Protein 3F4S (pdb70)

Foldseek 3Di:
DLLQLQADDPPWQKAADLQAFKEKEKEAFLLDLLVLVCLVAAVVVVCVVARVVRNYMYTYAYQHDALQRLLLQLQLVLQDDSVRSVVSSNQSSPCSVPQDPVPNNDNVSVVVSCVVVVNDPVSSVCSSPPVVSSVVRVVSNVCCCVNVVDDDDIKMFMATNDSVDDDDRVVRMDHTRDHNVVVCVVSVVRSVVSVVVVD

InterPro domains:
  IPR012336 Thioredoxin-like fold [PF13462] (48-196)
  IPR036249 Thioredoxin-like superfamily [SSF52833] (43-224)

Sequence (199 aa):
TSNELLLLLPLPNDKLLGDPKAPILMIEYASLTCCYHCCSSLFHRRNVFPKIKEKYIDTGKMLYIFRHFPPLDYRRGLKAAMLSHCYEKQEDYFNFNKAVFNNSSIDSWNYYNLSDLTLLQRIAALSNLKQDAFNQCIINDKKIMDKIVNDKSLAINNKLGITAVVPIFFIKLNDDDKSYIEHNKVKHGGYKELKYFTNNVIDKLYGKAIVKLE

Secondary structure (DSSP, 8-state):
-HHHHTS--TT--EES-TT-SEEEEEEE-TT-HHHHHHHHHTHHHHIIIIITTTSEEEEEEE---SHHHHHHHHHGGG--SHHHHHHHHHHHHHTGGGS-SSSTT--HHHHHHHHHTT--HHHHHHHHT-HHHHHHHHHHHHHHHHHH---SS-EEEEEE--TT----GGGGEEES---HHHHHHHHHHHHHHHHHHT-

CATH classification: 3.40.30.10 (+1 more: 1.10.40.80)

Organism: Wolbachia pipientis wMel (NCBI:txid163164)

Radius of gyration: 16.78 Å; Cα contacts (8 Å, |Δi|>4): 319; chains: 1; bounding box: 38×35×56 Å

Solvent-accessible surface area: 10552 Å² total; per-residue (Å²): 101,27,30,104,14,2,43,34,59,137,112,26,66,50,7,18,65,74,178,2,25,0,2,0,0,0,2,0,1,3,16,25,126,104,0,0,42,0,11,95,93,6,2,65,111,0,35,100,93,0,7,91,81,28,62,0,0,5,0,15,19,15,3,7,96,46,101,17,0,38,32,0,0,3,0,0,57,27,22,143,148,78,72,63,13,23,66,6,7,75,30,0,2,71,15,6,120,59,11,51,124,212,73,90,69,39,24,80,6,0,100,96,9,4,70,136,50,133,33,149,107,96,34,10,65,135,22,11,91,47,156,172,28,67,74,69,7,59,92,69,46,56,78,0,79,110,85,0,48,4,122,70,22,2,20,0,0,3,14,35,29,44,97,186,56,161,55,94,38,98,151,11,53,24,33,28,95,51,106,58,151,78,0,22,102,31,0,70,130,35,62,33,111,3,68,118,135,112,178

Nearest PDB structures (foldseek):
  3f4s-assembly1_A  TM=1.005E+00  e=4.241E-38  Wolbachia endosymbiont of Drosophila melanogaster
  3f4t-assembly1_A  TM=1.004E+00  e=1.577E-37  Wolbachia endosymbiont of Drosophila melanogaster
  3f4r-assembly1_A  TM=1.004E+00  e=1.736E-36  Wolbachia endosymbiont of Drosophila melanogaster
  5kbc-assembly2_A  TM=7.924E-01  e=9.781E-09  Chlamydia trachomatis A2497
  3eu4-assembly1_A  TM=8.134E-01  e=8.090E-08  Bacillus subtilis

Structure (mmCIF, N/CA/C/O backbone):
data_3F4S
#
_entry.id   3F4S
#
_cell.length_a   70.730
_cell.length_b   49.610
_cell.length_c   69.0
_cell.angle_alpha   90.000
_cell.angle_beta   106.330
_cell.angle_gamma   90.000
#
_symmetry.space_group_name_H-M   'C 1 2 1'
#
loop_
_entity.id
_entity.type
_entity.pdbx_description
1 polymer 'Putative uncharacterized protein'
2 non-polymer 'TRIETHYLENE GLYCOL'
3 water water
#
loop_
_atom_site.group_PDB
_atom_site.id
_atom_site.type_symbol
_atom_site.label_atom_id
_atom_site.label_alt_id
_atom_site.label_comp_id
_atom_site.label_asym_id
_atom_site.label_entity_id
_atom_site.label_seq_id
_atom_site.pdbx_PDB_ins_code
_atom_site.Cartn_x
_atom_site.Cartn_y
_atom_site.Cartn_z
_atom_site.occupancy
_atom_site.B_iso_or_equiv
_atom_site.auth_seq_id
_atom_site.auth_comp_id
_atom_site.auth_asym_id
_atom_site.auth_atom_id
_atom_site.pdbx_PDB_model_num
ATOM 1 N N . THR A 1 20 ? 16.293 -14.255 22.912 1.00 56.43 20 THR A N 1
ATOM 2 C CA . THR A 1 20 ? 14.893 -14.467 23.273 1.00 55.50 20 THR A CA 1
ATOM 3 C C . THR A 1 20 ? 14.048 -13.235 22.974 1.00 52.65 20 THR A C 1
ATOM 4 O O . THR A 1 20 ? 14.550 -12.108 22.958 1.00 51.50 20 THR A O 1
ATOM 8 N N . SER A 1 21 ? 12.757 -13.455 22.752 1.00 50.88 21 SER A N 1
ATOM 9 C CA . SER A 1 21 ? 11.841 -12.363 22.452 1.00 48.59 21 SER A CA 1
ATOM 10 C C . SER A 1 21 ? 11.841 -11.301 23.549 1.00 46.08 21 SER A C 1
ATOM 11 O O . SER A 1 21 ? 11.765 -10.107 23.259 1.00 44.12 21 SER A O 1
ATOM 14 N N . ASN A 1 22 ? 11.923 -11.729 24.807 1.00 46.58 22 ASN A N 1
ATOM 15 C CA . ASN A 1 22 ? 11.951 -10.777 25.913 1.00 47.26 22 ASN A CA 1
ATOM 16 C C . ASN A 1 22 ? 13.174 -9.873 25.902 1.00 46.80 22 ASN A C 1
ATOM 17 O O . ASN A 1 22 ? 13.070 -8.672 26.153 1.00 47.76 22 ASN A O 1
ATOM 22 N N . GLU A 1 23 ? 14.328 -10.454 25.602 1.00 44.89 23 GLU A N 1
ATOM 23 C CA . GLU A 1 23 ? 15.568 -9.693 25.555 1.00 44.24 23 GLU A CA 1
ATOM 24 C C . GLU A 1 23 ? 15.579 -8.715 24.383 1.00 39.49 23 GLU A C 1
ATOM 25 O O . GLU A 1 23 ? 16.311 -7.726 24.393 1.00 40.67 23 GLU A O 1
ATOM 31 N N A LEU A 1 24 ? 14.745 -8.987 23.386 0.50 36.34 24 LEU A N 1
ATOM 32 N N B LEU A 1 24 ? 14.769 -9.000 23.368 0.50 37.17 24 LEU A N 1
ATOM 33 C CA A LEU A 1 24 ? 14.638 -8.120 22.221 0.50 33.20 24 LEU A CA 1
ATOM 34 C CA B LEU A 1 24 ? 14.631 -8.104 22.224 0.50 34.98 24 LEU A CA 1
ATOM 35 C C A LEU A 1 24 ? 13.753 -6.909 22.521 0.50 32.54 24 LEU A C 1
ATOM 36 C C B LEU A 1 24 ? 13.817 -6.872 22.598 0.50 33.25 24 LEU A C 1
ATOM 37 O O A LEU A 1 24 ? 13.903 -5.850 21.907 0.50 32.32 24 LEU A O 1
ATOM 38 O O B LEU A 1 24 ? 14.070 -5.772 22.103 0.50 32.82 24 LEU A O 1
ATOM 47 N N . LEU A 1 25 ? 12.837 -7.068 23.472 1.00 33.06 25 LEU A N 1
ATOM 48 C CA . LEU A 1 25 ? 11.909 -6.001 23.834 1.00 34.49 25 LEU A CA 1
ATOM 49 C C . LEU A 1 25 ? 12.417 -5.124 24.975 1.00 35.28 25 LEU A C 1
ATOM 50 O O . LEU A 1 25 ? 11.665 -4.735 25.864 1.00 39.52 25 LEU A O 1
ATOM 55 N N A LEU A 1 26 ? 13.710 -4.829 24.943 0.50 34.56 26 LEU A N 1
ATOM 56 N N B LEU A 1 26 ? 13.710 -4.823 24.933 0.50 34.93 26 LEU A N 1
ATOM 57 C CA A LEU A 1 26 ? 14.307 -3.871 25.861 0.50 34.46 26 LEU A CA 1
ATOM 58 C CA B LEU A 1 26 ? 14.334 -3.897 25.866 0.50 35.18 26 LEU A CA 1
ATOM 59 C C A LEU A 1 26 ? 15.287 -3.016 25.072 0.50 33.49 26 LEU A C 1
ATOM 60 C C B LEU A 1 26 ? 15.290 -3.018 25.070 0.50 33.90 26 LEU A C 1
ATOM 61 O O A LEU A 1 26 ? 15.660 -3.374 23.956 0.50 32.94 26 LEU A O 1
ATOM 62 O O B LEU A 1 26 ? 15.649 -3.361 23.944 0.50 33.46 26 LEU A O 1
ATOM 71 N N . PRO A 1 27 ? 15.698 -1.875 25.639 1.00 33.24 27 PRO A N 1
ATOM 72 C CA . PRO A 1 27 ? 16.669 -1.029 24.945 1.00 34.46 27 PRO A CA 1
ATOM 73 C C . PRO A 1 27 ? 17.994 -1.762 24.753 1.00 36.48 27 PRO A C 1
ATOM 74 O O . PRO A 1 27 ? 18.612 -2.205 25.725 1.00 36.49 27 PRO A O 1
ATOM 78 N N . LEU A 1 28 ? 18.410 -1.900 23.498 1.00 38.22 28 LEU A N 1
ATOM 79 C CA . LEU A 1 28 ? 19.648 -2.594 23.162 1.00 37.65 28 LEU A CA 1
ATOM 80 C C . LEU A 1 28 ? 20.798 -1.601 23.001 1.00 39.33 28 LEU A C 1
ATOM 81 O O . LEU A 1 28 ? 20.568 -0.413 22.775 1.00 39.46 28 LEU A O 1
ATOM 86 N N . PRO A 1 29 ? 22.044 -2.083 23.126 1.00 39.96 29 PRO A N 1
ATOM 87 C CA . PRO A 1 29 ? 23.203 -1.184 23.045 1.00 41.45 29 PRO A CA 1
ATOM 88 C C . PRO A 1 29 ? 23.236 -0.353 21.763 1.00 41.40 29 PRO A C 1
ATOM 89 O O . PRO A 1 29 ? 23.627 0.814 21.817 1.00 43.52 29 PRO A O 1
ATOM 93 N N . ASN A 1 30 ? 22.824 -0.932 20.637 1.00 39.85 30 ASN A N 1
ATOM 94 C CA . ASN A 1 30 ? 22.864 -0.224 19.360 1.00 39.24 30 ASN A CA 1
ATOM 95 C C . ASN A 1 30 ? 21.565 0.502 18.985 1.00 37.12 30 ASN A C 1
ATOM 96 O O . ASN A 1 30 ? 21.476 1.113 17.921 1.00 36.77 30 ASN A O 1
ATOM 101 N N . ASP A 1 31 ? 20.559 0.440 19.852 1.00 35.08 31 ASP A N 1
ATOM 102 C CA . ASP A 1 31 ? 19.303 1.133 19.580 1.00 33.92 31 ASP A CA 1
ATOM 103 C C . ASP A 1 31 ? 19.525 2.638 19.524 1.00 32.91 31 ASP A C 1
ATOM 104 O O . ASP A 1 31 ? 20.361 3.187 20.244 1.00 33.88 31 ASP A O 1
ATOM 109 N N . LYS A 1 32 ? 18.778 3.299 18.654 1.00 31.75 32 LYS A N 1
ATOM 110 C CA . LYS A 1 32 ? 18.714 4.746 18.650 1.00 31.98 32 LYS A CA 1
ATOM 111 C C . LYS A 1 32 ? 17.516 5.138 19.507 1.00 31.20 32 LYS A C 1
ATOM 112 O O . LYS A 1 32 ? 16.400 4.672 19.272 1.00 29.75 32 LYS A O 1
ATOM 118 N N . LEU A 1 33 ? 17.754 5.978 20.510 1.00 31.61 33 LEU A N 1
ATOM 119 C CA . LEU A 1 33 ? 16.726 6.325 21.485 1.00 32.57 33 LEU A CA 1
ATOM 120 C C . LEU A 1 33 ? 16.164 7.723 21.267 1.00 33.31 33 LEU A C 1
ATOM 121 O O . LEU A 1 33 ? 16.867 8.621 20.804 1.00 35.58 33 LEU A O 1
ATOM 126 N N . LEU A 1 34 ? 14.886 7.895 21.587 1.00 29.27 34 LEU A N 1
ATOM 127 C CA . LEU A 1 34 ? 14.284 9.221 21.612 1.00 29.83 34 LEU A CA 1
ATOM 128 C C . LEU A 1 34 ? 13.569 9.410 22.942 1.00 28.72 34 LEU A C 1
ATOM 129 O O . LEU A 1 34 ? 12.690 8.626 23.301 1.00 28.18 34 LEU A O 1
ATOM 134 N N . GLY A 1 35 ? 13.954 10.445 23.677 1.00 29.51 35 GLY A N 1
ATOM 135 C CA . GLY A 1 35 ? 13.377 10.683 24.985 1.00 31.72 35 GLY A CA 1
ATOM 136 C C . GLY A 1 35 ? 14.285 10.195 26.097 1.00 33.61 35 GLY A C 1
ATOM 137 O O . GLY A 1 35 ? 15.438 9.834 25.855 1.00 35.25 35 GLY A O 1
ATOM 138 N N . ASP A 1 36 ? 13.759 10.185 27.318 1.00 32.69 36 ASP A N 1
ATOM 139 C CA . ASP A 1 36 ? 14.533 9.823 28.506 1.00 36.53 36 ASP A CA 1
ATOM 140 C C . ASP A 1 36 ? 14.733 8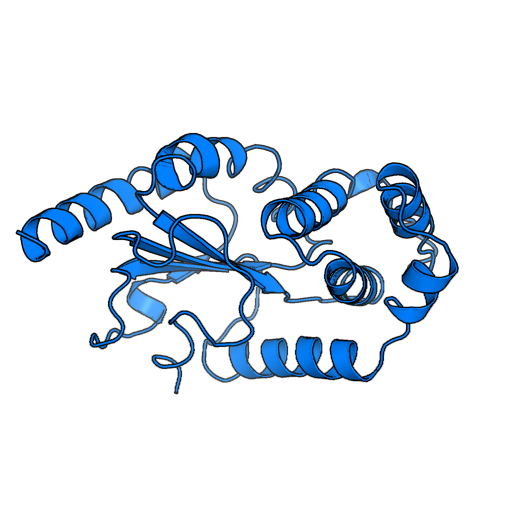.311 28.597 1.00 36.73 36 ASP A C 1
ATOM 141 O O . ASP A 1 36 ? 13.761 7.556 28.664 1.00 36.27 36 ASP A O 1
ATOM 146 N N . PRO A 1 37 ? 15.996 7.863 28.599 1.00 36.94 37 PRO A N 1
ATOM 147 C CA . PRO A 1 37 ? 16.311 6.436 28.739 1.00 37.44 37 PRO A CA 1
ATOM 148 C C . PRO A 1 37 ? 15.685 5.817 29.989 1.00 38.81 37 PRO A C 1
ATOM 149 O O . PRO A 1 37 ? 15.474 4.604 30.035 1.00 40.24 37 PRO A O 1
ATOM 153 N N . LYS A 1 38 ? 15.396 6.640 30.992 1.00 39.32 38 LYS A N 1
ATOM 154 C CA . LYS A 1 38 ? 14.815 6.143 32.231 1.00 38.17 38 LYS A CA 1
ATOM 155 C C . LYS A 1 38 ? 13.330 6.470 32.360 1.00 37.91 38 LYS A C 1
ATOM 156 O O . LYS A 1 38 ? 12.777 6.435 33.459 1.00 39.26 38 LYS A O 1
ATOM 162 N N . ALA A 1 39 ? 12.685 6.783 31.241 1.00 35.83 39 ALA A N 1
ATOM 163 C CA . ALA A 1 39 ? 11.250 7.045 31.249 1.00 33.91 39 ALA A CA 1
ATOM 164 C C . ALA A 1 39 ? 10.502 5.824 31.779 1.00 33.10 39 ALA A C 1
ATOM 165 O O . ALA A 1 39 ? 10.970 4.698 31.633 1.00 32.46 39 ALA A O 1
ATOM 167 N N . PRO A 1 40 ? 9.342 6.047 32.416 1.00 32.99 40 PRO A N 1
ATOM 168 C CA . PRO A 1 40 ? 8.532 4.952 32.963 1.00 32.74 40 PRO A CA 1
ATOM 169 C C . PRO A 1 40 ? 8.039 3.976 31.896 1.00 31.23 40 PRO A C 1
ATOM 170 O O . PRO A 1 40 ? 7.968 2.778 32.178 1.00 32.15 40 PRO A O 1
ATOM 174 N N . ILE A 1 41 ? 7.707 4.471 30.701 1.00 29.65 41 ILE A N 1
ATOM 175 C CA . ILE A 1 41 ? 7.115 3.635 29.662 1.00 29.31 41 ILE A CA 1
ATOM 176 C C . ILE A 1 41 ? 8.066 3.498 28.481 1.00 29.14 41 ILE A C 1
ATOM 177 O O . ILE A 1 41 ? 8.841 4.408 28.194 1.00 29.40 41 ILE A O 1
ATOM 182 N N . LEU A 1 42 ? 8.003 2.352 27.808 1.00 27.67 42 LEU A N 1
ATOM 183 C CA . LEU A 1 42 ? 8.827 2.080 26.636 1.00 26.66 42 LEU A CA 1
ATOM 184 C C . LEU A 1 42 ? 7.952 1.761 25.430 1.00 24.54 42 LEU A C 1
ATOM 185 O O . LEU A 1 42 ? 7.041 0.941 25.523 1.00 25.01 42 LEU A O 1
ATOM 190 N N . MET A 1 43 ? 8.236 2.401 24.300 1.00 22.62 43 MET A N 1
ATOM 191 C CA . MET A 1 43 ? 7.615 2.036 23.031 1.00 22.67 43 MET A CA 1
ATOM 192 C C . MET A 1 43 ? 8.692 1.652 22.029 1.00 22.51 43 MET A C 1
ATOM 193 O O . MET A 1 43 ? 9.617 2.424 21.777 1.00 23.39 43 MET A O 1
ATOM 198 N N . ILE A 1 44 ? 8.570 0.453 21.468 1.00 21.61 44 ILE A N 1
ATOM 199 C CA . ILE A 1 44 ? 9.423 0.021 20.370 1.00 19.96 44 ILE A CA 1
ATOM 200 C C . ILE A 1 44 ? 8.546 -0.081 19.139 1.00 19.97 44 ILE A C 1
ATOM 201 O O . ILE A 1 44 ? 7.511 -0.733 19.171 1.00 22.30 44 ILE A O 1
ATOM 206 N N . GLU A 1 45 ? 8.943 0.593 18.068 1.00 19.13 45 GLU A N 1
ATOM 207 C CA . GLU A 1 45 ? 8.204 0.547 16.819 1.00 18.54 45 GLU A CA 1
ATOM 208 C C . GLU A 1 45 ? 9.064 -0.082 15.731 1.00 17.75 45 GLU A C 1
ATOM 209 O O . GLU A 1 45 ? 10.219 0.310 15.547 1.00 19.71 45 GLU A O 1
ATOM 215 N N . TYR A 1 46 ? 8.502 -1.051 15.012 1.00 17.55 46 TYR A N 1
ATOM 216 C CA . TYR A 1 46 ? 9.095 -1.533 13.769 1.00 19.13 46 TYR A CA 1
ATOM 217 C C . TYR A 1 46 ? 8.264 -1.024 12.599 1.00 18.15 46 TYR A C 1
ATOM 218 O O . TYR A 1 46 ? 7.046 -1.211 12.566 1.00 18.83 46 TYR A O 1
ATOM 227 N N . ALA A 1 47 ? 8.913 -0.396 11.625 1.00 16.59 47 ALA A N 1
ATOM 228 C CA . ALA A 1 47 ? 8.190 0.084 10.452 1.00 17.38 47 ALA A CA 1
ATOM 229 C C . ALA A 1 47 ? 9.107 0.206 9.248 1.00 18.01 47 ALA A C 1
ATOM 230 O O . ALA A 1 47 ? 10.313 0.367 9.393 1.00 17.73 47 ALA A O 1
ATOM 232 N N . SER A 1 48 ? 8.514 0.118 8.062 1.00 15.92 48 SER A N 1
ATOM 233 C CA . SER A 1 48 ? 9.201 0.388 6.813 1.00 16.25 48 SER A CA 1
ATOM 234 C C . SER A 1 48 ? 9.003 1.856 6.467 1.00 16.44 48 SER A C 1
ATOM 235 O O . SER A 1 48 ? 7.883 2.380 6.565 1.00 16.96 48 SER A O 1
ATOM 238 N N . LEU A 1 49 ? 10.075 2.521 6.051 1.00 15.92 49 LEU A N 1
ATOM 239 C CA . LEU A 1 49 ? 9.995 3.936 5.719 1.00 15.66 49 LEU A CA 1
ATOM 240 C C . LEU A 1 49 ? 9.147 4.227 4.475 1.00 15.40 49 LEU A C 1
ATOM 241 O O . LEU A 1 49 ? 8.759 5.373 4.247 1.00 16.42 49 LEU A O 1
ATOM 246 N N . THR A 1 50 ? 8.873 3.197 3.676 1.00 15.36 50 THR A N 1
ATOM 247 C CA . THR A 1 50 ? 8.133 3.348 2.424 1.00 15.27 50 THR A CA 1
ATOM 248 C C . THR A 1 50 ? 6.697 2.839 2.547 1.00 14.96 50 THR A C 1
ATOM 249 O O . THR A 1 50 ? 5.949 2.784 1.568 1.00 17.52 50 THR A O 1
ATOM 253 N N A CYS A 1 51 ? 6.314 2.452 3.755 0.50 16.02 51 CYS A N 1
ATOM 254 N N B CYS A 1 51 ? 6.335 2.462 3.766 0.50 15.29 51 CYS A N 1
ATOM 255 C CA A CYS A 1 51 ? 4.983 1.907 3.987 0.50 17.31 51 CYS A CA 1
ATOM 256 C CA B CYS A 1 51 ? 5.002 1.976 4.097 0.50 15.68 51 CYS A CA 1
ATOM 257 C C A CYS A 1 51 ? 3.954 3.024 4.175 0.50 16.05 51 CYS A C 1
ATOM 258 C C B CYS A 1 51 ? 4.014 3.141 4.089 0.50 15.06 51 CYS A C 1
ATOM 259 O O A CYS A 1 51 ? 4.093 3.869 5.056 0.50 16.44 51 CYS A O 1
ATOM 260 O O B CYS A 1 51 ? 4.250 4.156 4.741 0.50 13.45 51 CYS A O 1
ATOM 265 N N . TYR A 1 52 ? 2.923 3.016 3.333 1.00 14.99 52 TYR A N 1
ATOM 266 C CA . TYR A 1 52 ? 1.946 4.110 3.250 1.00 15.60 52 TYR A CA 1
ATOM 267 C C . TYR A 1 52 ? 1.217 4.402 4.569 1.00 16.90 52 TYR A C 1
ATOM 268 O O . TYR A 1 52 ? 1.206 5.547 5.047 1.00 16.68 52 TYR A O 1
ATOM 277 N N . HIS A 1 53 ? 0.622 3.381 5.178 1.00 17.54 53 HIS A N 1
ATOM 278 C CA . HIS A 1 53 ? -0.013 3.580 6.490 1.00 19.16 53 HIS A CA 1
ATOM 279 C C . HIS A 1 53 ? 0.961 4.055 7.548 1.00 19.50 53 HIS A C 1
ATOM 280 O O . HIS A 1 53 ? 0.596 4.839 8.416 1.00 20.84 53 HIS A O 1
ATOM 287 N N A CYS A 1 54 ? 2.193 3.553 7.488 0.50 19.20 54 CYS A N 1
ATOM 288 N N B CYS A 1 54 ? 2.200 3.585 7.458 0.50 17.40 54 CYS A N 1
ATOM 289 C CA A CYS A 1 54 ? 3.243 3.986 8.401 0.50 20.23 54 CYS A CA 1
ATOM 290 C CA B CYS A 1 54 ? 3.248 3.995 8.377 0.50 17.03 54 CYS A CA 1
ATOM 291 C C A CYS A 1 54 ? 3.431 5.486 8.261 0.50 18.74 54 CYS A C 1
ATOM 292 C C B CYS A 1 54 ? 3.541 5.485 8.211 0.50 16.31 54 CYS A C 1
ATOM 293 O O A CYS A 1 54 ? 3.416 6.223 9.247 0.50 20.09 54 CYS A O 1
ATOM 294 O O B CYS A 1 54 ? 3.776 6.192 9.191 0.50 17.01 54 CYS A O 1
ATOM 299 N N A SER A 1 55 ? 3.600 5.932 7.022 0.70 16.86 55 SER A N 1
ATOM 300 N N B SER A 1 55 ? 3.510 5.963 6.971 0.30 15.98 55 SER A N 1
ATOM 301 C CA A SER A 1 55 ? 3.784 7.349 6.743 0.70 16.79 55 SER A CA 1
ATOM 302 C CA B SER A 1 55 ? 3.783 7.371 6.697 0.30 16.47 55 SER A CA 1
ATOM 303 C C A SER A 1 55 ? 2.642 8.180 7.327 0.70 17.81 55 SER A C 1
ATOM 304 C C B SER A 1 55 ? 2.634 8.265 7.164 0.30 16.92 55 SER A C 1
ATOM 305 O O A SER A 1 55 ? 2.877 9.180 8.009 0.70 17.80 55 SER A O 1
ATOM 306 O O B SER A 1 55 ? 2.857 9.393 7.606 0.30 16.49 55 SER A O 1
ATOM 311 N N . LEU A 1 56 ? 1.406 7.762 7.063 1.00 17.44 56 LEU A N 1
ATOM 312 C CA . LEU A 1 56 ? 0.244 8.510 7.539 1.00 18.54 56 LEU A CA 1
ATOM 313 C C . LEU A 1 56 ? 0.243 8.573 9.061 1.00 19.00 56 LEU A C 1
ATOM 314 O O . LEU A 1 56 ? -0.035 9.619 9.645 1.00 19.85 56 LEU A O 1
ATOM 319 N N . PHE A 1 57 ? 0.552 7.450 9.700 1.00 19.02 57 PHE A N 1
ATOM 320 C CA . PHE A 1 57 ? 0.658 7.424 11.156 1.00 18.33 57 PHE A CA 1
ATOM 321 C C . PHE A 1 57 ? 1.694 8.443 11.640 1.00 18.07 57 PHE A C 1
ATOM 322 O O . PHE A 1 57 ? 1.447 9.201 12.575 1.00 19.54 57 PHE A O 1
ATOM 330 N N . HIS A 1 58 ? 2.854 8.464 10.995 1.00 18.01 58 HIS A N 1
ATOM 331 C CA . HIS A 1 58 ? 3.905 9.402 11.380 1.00 17.21 58 HIS A CA 1
ATOM 332 C C . HIS A 1 58 ? 3.586 10.867 11.109 1.00 18.38 58 HIS A C 1
ATOM 333 O O . HIS A 1 58 ? 4.083 11.756 11.798 1.00 19.85 58 HIS A O 1
ATOM 340 N N A ARG A 1 59 ? 2.739 11.102 10.116 0.50 19.04 59 ARG A N 1
ATOM 341 N N B ARG A 1 59 ? 2.758 11.119 10.106 0.50 19.10 59 ARG A N 1
ATOM 342 C CA A ARG A 1 59 ? 2.346 12.450 9.735 0.50 21.84 59 ARG A CA 1
ATOM 343 C CA B ARG A 1 59 ? 2.371 12.485 9.787 0.50 21.93 59 ARG A CA 1
ATOM 344 C C A ARG A 1 59 ? 1.259 12.993 10.657 0.50 22.25 59 ARG A C 1
ATOM 345 C C B ARG A 1 59 ? 1.284 12.990 10.729 0.50 22.05 59 ARG A C 1
ATOM 346 O O A ARG A 1 59 ? 1.289 14.158 11.053 0.50 23.36 59 ARG A O 1
ATOM 347 O O B ARG A 1 59 ? 1.337 14.125 11.204 0.50 22.83 59 ARG A O 1
ATOM 362 N N . ASN A 1 60 ? 0.302 12.140 11.009 1.00 22.55 60 ASN A N 1
ATOM 363 C CA . ASN A 1 60 ? -0.915 12.604 11.672 1.00 24.25 60 ASN A CA 1
ATOM 364 C C . ASN A 1 60 ? -1.149 12.194 13.115 1.00 23.30 60 ASN A C 1
ATOM 365 O O . ASN A 1 60 ? -1.984 12.789 13.797 1.00 25.00 60 ASN A O 1
ATOM 370 N N . VAL A 1 61 ? -0.427 11.184 13.577 1.00 20.56 61 VAL A N 1
ATOM 371 C CA . VAL A 1 61 ? -0.630 10.691 14.927 1.00 18.86 61 VAL A CA 1
ATOM 372 C C . VAL A 1 61 ? 0.624 10.822 15.772 1.00 20.25 61 VAL A C 1
ATOM 373 O O . VAL A 1 61 ? 0.570 11.300 16.904 1.00 21.41 61 VAL A O 1
ATOM 377 N N . PHE A 1 62 ? 1.758 10.396 15.228 1.00 18.88 62 PHE A N 1
ATOM 378 C CA . PHE A 1 62 ? 2.980 10.406 16.020 1.00 19.51 62 PHE A CA 1
ATOM 379 C C . PHE A 1 62 ? 3.399 11.753 16.620 1.00 20.10 62 PHE A C 1
ATOM 380 O O . PHE A 1 62 ? 3.874 11.787 17.755 1.00 21.54 62 PHE A O 1
ATOM 388 N N . PRO A 1 63 ? 3.244 12.860 15.870 1.00 20.70 63 PRO A N 1
ATOM 389 C CA . PRO A 1 63 ? 3.668 14.136 16.461 1.00 22.85 63 PRO A CA 1
ATOM 390 C C . PRO A 1 63 ? 2.989 14.404 17.809 1.00 23.73 63 PRO A C 1
ATOM 391 O O . PRO A 1 63 ? 3.633 14.927 18.725 1.00 25.21 63 PRO A O 1
ATOM 395 N N . LYS A 1 64 ? 1.716 14.035 17.935 1.00 23.64 64 LYS A N 1
ATOM 396 C CA . LYS A 1 64 ? 0.982 14.251 19.183 1.00 27.71 64 LYS A CA 1
ATOM 397 C C . LYS A 1 64 ? 1.447 13.286 20.270 1.00 27.17 64 LYS A C 1
ATOM 398 O O . LYS A 1 64 ? 1.489 13.638 21.449 1.00 28.27 64 LYS A O 1
ATOM 404 N N . ILE A 1 65 ? 1.788 12.061 19.874 1.00 23.89 65 ILE A N 1
ATOM 405 C CA . ILE A 1 65 ? 2.363 11.106 20.811 1.00 23.83 65 ILE A CA 1
ATOM 406 C C . ILE A 1 65 ? 3.691 11.643 21.354 1.00 25.36 65 ILE A C 1
ATOM 407 O O . ILE A 1 65 ? 3.957 11.587 22.560 1.00 24.96 65 ILE A O 1
ATOM 412 N N . LYS A 1 66 ? 4.521 12.175 20.466 1.00 25.86 66 LYS A N 1
ATOM 413 C CA . LYS A 1 66 ? 5.814 12.712 20.869 1.00 27.57 66 LYS A CA 1
ATOM 414 C C . LYS A 1 66 ? 5.656 13.898 21.820 1.00 29.34 66 LYS A C 1
ATOM 415 O O . LYS A 1 66 ? 6.344 13.983 22.839 1.00 31.22 66 LYS A O 1
ATOM 421 N N . GLU A 1 67 ? 4.746 14.809 21.488 1.00 28.72 67 GLU A N 1
ATOM 422 C CA . GLU A 1 67 ? 4.511 15.980 22.334 1.00 29.55 67 GLU A CA 1
ATOM 423 C C . GLU A 1 67 ? 3.960 15.586 23.701 1.00 30.03 67 GLU A C 1
ATOM 424 O O . GLU A 1 67 ? 4.372 16.126 24.725 1.00 29.57 67 GLU A O 1
ATOM 435 N N . LYS A 1 68 ? 3.030 14.640 23.712 1.00 30.33 68 LYS A N 1
ATOM 436 C CA . LYS A 1 68 ? 2.353 14.244 24.942 1.00 31.88 68 LYS A CA 1
ATOM 437 C C . LYS A 1 68 ? 3.197 13.354 25.861 1.00 30.02 68 LYS A C 1
ATOM 438 O O . LYS A 1 68 ? 3.127 13.478 27.088 1.00 31.38 68 LYS A O 1
ATOM 444 N N . TYR A 1 69 ? 4.000 12.468 25.278 1.00 27.90 69 TYR A N 1
ATOM 445 C CA . TYR A 1 69 ? 4.630 11.403 26.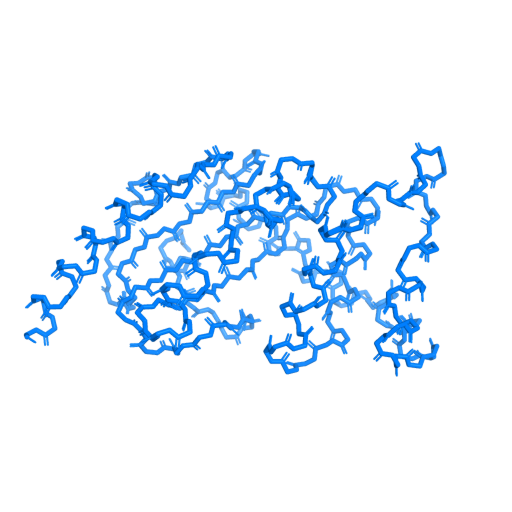060 1.00 27.32 69 TYR A CA 1
ATOM 446 C C . TYR A 1 69 ? 6.157 11.352 26.027 1.00 28.97 69 TYR A C 1
ATOM 447 O O . TYR A 1 69 ? 6.780 10.914 26.990 1.00 29.77 69 TYR A O 1
ATOM 456 N N . ILE A 1 70 ? 6.758 11.772 24.922 1.00 29.44 70 ILE A N 1
ATOM 457 C CA . ILE A 1 70 ? 8.207 11.659 24.775 1.00 30.50 70 ILE A CA 1
ATOM 458 C C . ILE A 1 70 ? 8.922 12.927 25.249 1.00 33.31 70 ILE A C 1
ATOM 459 O O . ILE A 1 70 ? 9.879 12.871 26.032 1.00 34.56 70 ILE A O 1
ATOM 464 N N . ASP A 1 71 ? 8.441 14.068 24.775 1.00 34.04 71 ASP A N 1
ATOM 465 C CA . ASP A 1 71 ? 8.977 15.358 25.176 1.00 34.10 71 ASP A CA 1
ATOM 466 C C . ASP A 1 71 ? 8.767 15.592 26.675 1.00 36.07 71 ASP A C 1
ATOM 467 O O . ASP A 1 71 ? 9.507 16.341 27.312 1.00 37.77 71 ASP A O 1
ATOM 472 N N . THR A 1 72 ? 7.752 14.939 27.232 1.00 36.88 72 THR A N 1
ATOM 473 C CA . THR A 1 72 ? 7.373 15.137 28.626 1.00 36.60 72 THR A CA 1
ATOM 474 C C . THR A 1 72 ? 8.087 14.182 29.582 1.00 36.08 72 THR A C 1
ATOM 475 O O . THR A 1 72 ? 7.917 14.275 30.799 1.00 37.58 72 THR A O 1
ATOM 479 N N . GLY A 1 73 ? 8.865 13.253 29.031 1.00 35.08 73 GLY A N 1
ATOM 480 C CA . GLY A 1 73 ? 9.623 12.309 29.837 1.00 34.12 73 GLY A CA 1
ATOM 481 C C . GLY A 1 73 ? 8.835 11.093 30.308 1.00 32.20 73 GLY A C 1
ATOM 482 O O . GLY A 1 73 ? 9.310 10.320 31.138 1.00 33.68 73 GLY A O 1
ATOM 483 N N . LYS A 1 74 ? 7.632 10.906 29.777 1.00 30.04 74 LYS A N 1
ATOM 484 C CA . LYS A 1 74 ? 6.804 9.787 30.213 1.00 29.53 74 LYS A CA 1
ATOM 485 C C . LYS A 1 74 ? 7.199 8.486 29.533 1.00 29.16 74 LYS A C 1
ATOM 486 O O . LYS A 1 74 ? 7.010 7.409 30.088 1.00 28.93 74 LYS A O 1
ATOM 492 N N . MET A 1 75 ? 7.748 8.592 28.329 1.00 29.01 75 MET A N 1
ATOM 493 C CA . MET A 1 75 ? 7.953 7.417 27.491 1.00 29.11 75 MET A CA 1
ATOM 494 C C . MET A 1 75 ? 9.235 7.504 26.675 1.00 29.73 75 MET A C 1
ATOM 495 O O . MET A 1 75 ? 9.531 8.539 26.072 1.00 29.44 75 MET A O 1
ATOM 500 N N . LEU A 1 76 ? 9.986 6.404 26.672 1.00 28.34 76 LEU A N 1
ATOM 501 C CA . LEU A 1 76 ? 11.163 6.240 25.826 1.00 28.39 76 LEU A CA 1
ATOM 502 C C . LEU A 1 76 ? 10.743 5.602 24.504 1.00 26.63 76 LEU A C 1
ATOM 503 O O . LEU A 1 76 ? 10.044 4.590 24.498 1.00 27.29 76 LEU A O 1
ATOM 508 N N . TYR A 1 77 ? 11.172 6.188 23.390 1.00 22.89 77 TYR A N 1
ATOM 509 C CA . TYR A 1 77 ? 10.783 5.704 22.064 1.00 22.79 77 TYR A CA 1
ATOM 510 C C . TYR A 1 77 ? 11.974 5.129 21.309 1.00 24.16 77 TYR A C 1
ATOM 511 O O . TYR A 1 77 ? 12.999 5.799 21.137 1.00 25.21 77 TYR A O 1
ATOM 520 N N . ILE A 1 78 ? 11.828 3.886 20.858 1.00 22.92 78 ILE A N 1
ATOM 521 C CA . ILE A 1 78 ? 12.867 3.209 20.096 1.00 23.35 78 ILE A CA 1
ATOM 522 C C . ILE A 1 78 ? 12.315 2.745 18.757 1.00 22.22 78 ILE A C 1
ATOM 523 O O . ILE A 1 78 ? 11.487 1.831 18.699 1.00 24.76 78 ILE A O 1
ATOM 528 N N . PHE A 1 79 ? 12.778 3.381 17.684 1.00 19.70 79 PHE A N 1
ATOM 529 C CA . PHE A 1 79 ? 12.374 3.030 16.331 1.00 18.73 79 PHE A CA 1
ATOM 530 C C . PHE A 1 79 ? 13.378 2.035 15.774 1.00 20.23 79 PHE A C 1
ATOM 531 O O . PHE A 1 79 ? 14.590 2.267 15.844 1.00 21.78 79 PHE A O 1
ATOM 539 N N . ARG A 1 80 ? 12.873 0.934 15.225 1.00 20.23 80 ARG A N 1
ATOM 540 C CA . ARG A 1 80 ? 13.717 -0.072 14.586 1.00 19.64 80 ARG A CA 1
ATOM 541 C C . ARG A 1 80 ? 13.285 -0.260 13.139 1.00 17.72 80 ARG A C 1
ATOM 542 O O . ARG A 1 80 ? 12.088 -0.332 12.838 1.00 20.21 80 ARG A O 1
ATOM 550 N N . HIS A 1 81 ? 14.261 -0.312 12.240 1.00 17.50 81 HIS A N 1
ATOM 551 C CA . HIS A 1 81 ? 13.976 -0.403 10.812 1.00 16.92 81 HIS A CA 1
ATOM 552 C C . HIS A 1 81 ? 13.418 -1.777 10.437 1.00 17.05 81 HIS A C 1
ATOM 553 O O . HIS A 1 81 ? 13.787 -2.806 11.024 1.00 20.81 81 HIS A O 1
ATOM 560 N N . PHE A 1 82 ? 12.521 -1.786 9.459 1.00 16.98 82 PHE A N 1
ATOM 561 C CA . PHE A 1 82 ? 11.999 -3.026 8.906 1.00 16.20 82 PHE A CA 1
ATOM 562 C C . PHE A 1 82 ? 11.804 -2.804 7.414 1.00 16.79 82 PHE A C 1
ATOM 563 O O . PHE A 1 82 ? 10.671 -2.685 6.942 1.00 16.10 82 PHE A O 1
ATOM 571 N N . PRO A 1 83 ? 12.910 -2.729 6.655 1.00 16.63 83 PRO A N 1
ATOM 572 C CA A PRO A 1 83 ? 12.731 -2.364 5.246 0.50 15.98 83 PRO A CA 1
ATOM 573 C CA B PRO A 1 83 ? 12.853 -2.403 5.222 0.50 17.15 83 PRO A CA 1
ATOM 574 C C . PRO A 1 83 ? 12.222 -3.524 4.409 1.00 18.16 83 PRO A C 1
ATOM 575 O O . PRO A 1 83 ? 12.487 -4.689 4.720 1.00 18.48 83 PRO A O 1
ATOM 582 N N . LEU A 1 84 ? 11.466 -3.182 3.370 1.00 17.03 84 LEU A N 1
ATOM 583 C CA . LEU A 1 84 ? 10.791 -4.179 2.545 1.00 16.76 84 LEU A CA 1
ATOM 584 C C . LEU A 1 84 ? 11.126 -4.053 1.066 1.00 18.69 84 LEU A C 1
ATOM 585 O O . LEU A 1 84 ? 10.643 -4.840 0.244 1.00 22.59 8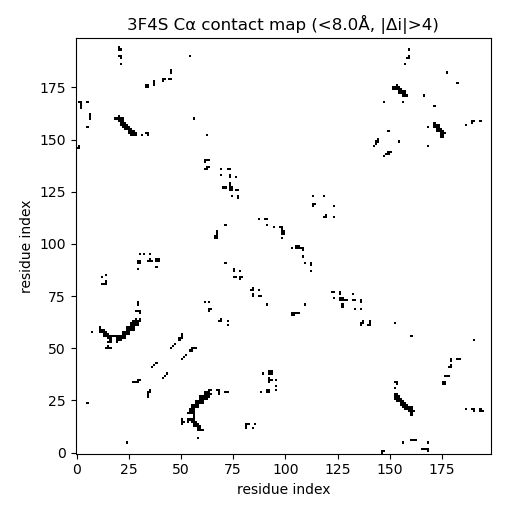4 LEU A O 1
ATOM 590 N N . ASP A 1 85 ? 11.944 -3.065 0.726 1.00 15.05 85 ASP A N 1
ATOM 591 C CA . ASP A 1 85 ? 12.266 -2.821 -0.674 1.00 17.11 85 ASP A CA 1
ATOM 592 C C . ASP A 1 85 ? 13.586 -2.070 -0.790 1.00 15.49 85 ASP A C 1
ATOM 593 O O . ASP A 1 85 ? 14.214 -1.724 0.225 1.00 15.02 85 ASP A O 1
ATOM 598 N N . TYR A 1 86 ? 14.003 -1.809 -2.025 1.00 15.13 86 TYR A N 1
ATOM 599 C CA . TYR A 1 86 ? 15.300 -1.191 -2.270 1.00 16.44 86 TYR A CA 1
ATOM 600 C C . TYR A 1 86 ? 15.389 0.215 -1.666 1.00 15.72 86 TYR A C 1
ATOM 601 O O . TYR A 1 86 ? 16.340 0.523 -0.928 1.00 16.83 86 TYR A O 1
ATOM 610 N N A ARG A 1 87 ? 14.402 1.055 -1.979 0.50 15.81 87 ARG A N 1
ATOM 611 N N B ARG A 1 87 ? 14.407 1.053 -1.984 0.50 15.64 87 ARG A N 1
ATOM 612 C CA A ARG A 1 87 ? 14.349 2.434 -1.485 0.50 17.97 87 ARG A CA 1
ATOM 613 C CA B ARG A 1 87 ? 14.346 2.428 -1.491 0.50 17.58 87 ARG A CA 1
ATOM 614 C C A ARG A 1 87 ? 14.409 2.472 0.029 0.50 16.62 87 ARG A C 1
ATOM 615 C C B ARG A 1 87 ? 14.386 2.490 0.025 0.50 16.49 87 ARG A C 1
ATOM 616 O O A ARG A 1 87 ? 15.153 3.268 0.621 0.50 17.31 87 ARG A O 1
ATOM 617 O O B ARG A 1 87 ? 15.091 3.322 0.614 0.50 17.17 87 ARG A O 1
ATOM 632 N N . GLY A 1 88 ? 13.598 1.620 0.650 1.00 17.06 88 GLY A N 1
ATOM 633 C CA . GLY A 1 88 ? 13.458 1.607 2.092 1.00 17.88 88 GLY A CA 1
ATOM 634 C C . GLY A 1 88 ? 14.712 1.133 2.786 1.00 15.99 88 GLY A C 1
ATOM 635 O O . GLY A 1 88 ? 15.074 1.638 3.850 1.00 15.90 88 GLY A O 1
ATOM 636 N N . LEU A 1 89 ? 15.374 0.147 2.192 1.00 15.05 89 LEU A N 1
ATOM 637 C CA . LEU A 1 89 ? 16.603 -0.360 2.772 1.00 15.74 89 LEU A CA 1
ATOM 638 C C . LEU A 1 89 ? 17.712 0.685 2.634 1.00 16.42 89 LEU A C 1
ATOM 639 O O . LEU A 1 89 ? 18.467 0.930 3.577 1.00 18.33 89 LEU A O 1
ATOM 644 N N . LYS A 1 90 ? 17.802 1.311 1.466 1.00 14.52 90 LYS A N 1
ATOM 645 C CA . LYS A 1 90 ? 18.782 2.381 1.267 1.00 14.58 90 LYS A CA 1
ATOM 646 C C . LYS A 1 90 ? 18.502 3.562 2.205 1.00 15.98 90 LYS A C 1
ATOM 647 O O . LYS A 1 90 ? 19.432 4.166 2.750 1.00 16.84 90 LYS A O 1
ATOM 653 N N . ALA A 1 91 ? 17.223 3.883 2.397 1.00 15.00 91 ALA A N 1
ATOM 654 C CA . ALA A 1 91 ? 16.849 4.961 3.314 1.00 16.31 91 ALA A CA 1
ATOM 655 C C . ALA A 1 91 ? 17.281 4.598 4.741 1.00 15.62 91 ALA A C 1
ATOM 656 O O . ALA A 1 91 ? 17.849 5.433 5.461 1.00 16.37 91 ALA A O 1
ATOM 658 N N . ALA A 1 92 ? 17.025 3.354 5.143 1.00 15.11 92 ALA A N 1
ATOM 659 C CA . ALA A 1 92 ? 17.420 2.903 6.474 1.00 16.47 92 ALA A CA 1
ATOM 660 C C . ALA A 1 92 ? 18.937 2.997 6.653 1.00 18.63 92 ALA A C 1
ATOM 661 O O . ALA A 1 92 ? 19.424 3.399 7.710 1.00 18.49 92 ALA A O 1
ATOM 663 N N . MET A 1 93 ? 19.686 2.617 5.624 1.00 17.97 93 MET A N 1
ATOM 664 C CA . MET A 1 93 ? 21.142 2.750 5.669 1.00 17.02 93 MET A CA 1
ATOM 665 C C . MET A 1 93 ? 21.548 4.215 5.825 1.00 18.76 93 MET A C 1
ATOM 666 O O . MET A 1 93 ? 22.426 4.545 6.627 1.00 18.35 93 MET A O 1
ATOM 671 N N . LEU A 1 94 ? 20.908 5.092 5.058 1.00 18.66 94 LEU A N 1
ATOM 672 C CA . LEU A 1 94 ? 21.243 6.511 5.104 1.00 17.89 94 LEU A CA 1
ATOM 673 C C . LEU A 1 94 ? 20.991 7.117 6.487 1.00 17.99 94 LEU A C 1
ATOM 674 O O . LEU A 1 94 ? 21.699 8.032 6.901 1.00 17.87 94 LEU A O 1
ATOM 679 N N . SER A 1 95 ? 19.995 6.601 7.205 1.00 17.60 95 SER A N 1
ATOM 680 C CA . SER A 1 95 ? 19.676 7.131 8.531 1.00 18.20 95 SER A CA 1
ATOM 681 C C . SER A 1 95 ? 20.875 7.052 9.472 1.00 19.83 95 SER A C 1
ATOM 682 O O . SER A 1 95 ? 20.970 7.814 10.432 1.00 19.16 95 SER A O 1
ATOM 685 N N . HIS A 1 96 ? 21.800 6.141 9.188 1.00 20.02 96 HIS A N 1
ATOM 686 C CA . HIS A 1 96 ? 22.983 5.995 10.029 1.00 22.59 96 HIS A CA 1
ATOM 687 C C . HIS A 1 96 ? 24.009 7.105 9.835 1.00 23.34 96 HIS A C 1
ATOM 688 O O . HIS A 1 96 ? 24.991 7.183 10.576 1.00 26.32 96 HIS A O 1
ATOM 695 N N . CYS A 1 97 ? 23.783 7.962 8.844 1.00 22.44 97 CYS A N 1
ATOM 696 C CA . CYS A 1 97 ? 24.580 9.184 8.681 1.00 21.79 97 CYS A CA 1
ATOM 697 C C . CYS A 1 97 ? 24.166 10.267 9.688 1.00 23.80 97 CYS A C 1
ATOM 698 O O . CYS A 1 97 ? 24.770 11.334 9.739 1.00 28.30 97 CYS A O 1
ATOM 701 N N . TYR A 1 98 ? 23.119 9.994 10.464 1.00 24.55 98 TYR A N 1
ATOM 702 C CA . TYR A 1 98 ? 22.578 10.962 11.423 1.00 24.19 98 TYR A CA 1
ATOM 703 C C . TYR A 1 98 ? 22.745 10.457 12.855 1.00 27.51 98 TYR A C 1
ATOM 704 O O . TYR A 1 98 ? 22.016 9.571 13.305 1.00 30.29 98 TYR A O 1
ATOM 713 N N . GLU A 1 99 ? 23.711 11.029 13.565 1.00 29.32 99 GLU A N 1
ATOM 714 C CA . GLU A 1 99 ? 24.146 10.489 14.853 1.00 32.97 99 GLU A CA 1
ATOM 715 C C . GLU A 1 99 ? 23.323 10.970 16.051 1.00 34.50 99 GLU A C 1
ATOM 716 O O . GLU A 1 99 ? 22.941 10.166 16.904 1.00 37.89 99 GLU A O 1
ATOM 722 N N . LYS A 1 100 ? 23.064 12.274 16.121 1.00 32.78 100 LYS A N 1
ATOM 723 C CA . LYS A 1 100 ? 22.334 12.851 17.246 1.00 34.41 100 LYS A CA 1
ATOM 724 C C . LYS A 1 100 ? 20.891 12.358 17.243 1.00 33.62 100 LYS A C 1
ATOM 725 O O . LYS A 1 100 ? 20.300 12.172 16.183 1.00 32.33 100 LYS A O 1
ATOM 731 N N . GLN A 1 101 ? 20.321 12.155 18.4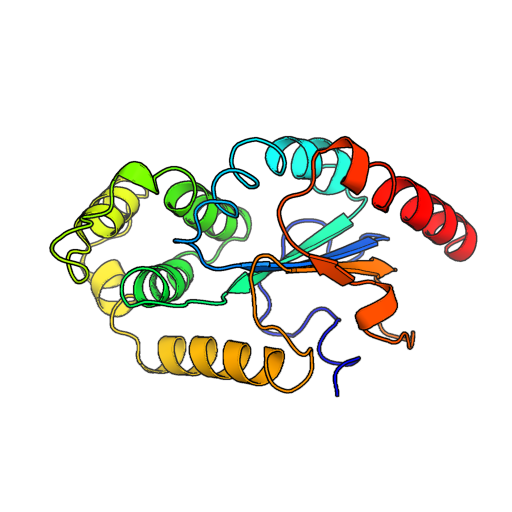26 1.00 33.19 101 GLN A N 1
ATOM 732 C CA . GLN A 1 101 ? 18.998 11.542 18.519 1.00 34.55 101 GLN A CA 1
ATOM 733 C C . GLN A 1 101 ? 17.926 12.323 17.751 1.00 32.39 101 GLN A C 1
ATOM 734 O O . GLN A 1 101 ? 17.104 11.727 17.053 1.00 31.00 101 GLN A O 1
ATOM 740 N N . GLU A 1 102 ? 17.930 13.649 17.858 1.00 31.13 102 GLU A N 1
ATOM 741 C CA . GLU A 1 102 ? 16.937 14.432 17.126 1.00 32.31 102 GLU A CA 1
ATOM 742 C C . GLU A 1 102 ? 17.186 14.420 15.615 1.00 29.37 102 GLU A C 1
ATOM 743 O O . GLU A 1 102 ? 16.239 14.423 14.828 1.00 29.73 102 GLU A O 1
ATOM 749 N N . ASP A 1 103 ? 18.452 14.390 15.206 1.00 27.43 103 ASP A N 1
ATOM 750 C CA . ASP A 1 103 ? 18.777 14.352 13.776 1.00 26.88 103 ASP A CA 1
ATOM 751 C C . ASP A 1 103 ? 18.317 13.038 13.137 1.00 25.51 103 ASP A C 1
ATOM 752 O O . ASP A 1 103 ? 17.802 13.020 12.016 1.00 25.70 103 ASP A O 1
ATOM 757 N N . TYR A 1 104 ? 18.525 11.939 13.853 1.00 25.95 104 TYR A N 1
ATOM 758 C CA . TYR A 1 104 ? 18.125 10.617 13.388 1.00 23.81 104 TYR A CA 1
ATOM 759 C C . TYR A 1 104 ? 16.610 10.522 13.227 1.00 22.44 104 TYR A C 1
ATOM 760 O O . TYR A 1 104 ? 16.098 10.128 12.171 1.00 22.65 104 TYR A O 1
ATOM 769 N N . PHE A 1 105 ? 15.894 10.886 14.284 1.00 23.66 105 PHE A N 1
ATOM 770 C CA . PHE A 1 105 ? 14.439 10.920 14.250 1.00 21.88 105 PHE A CA 1
ATOM 771 C C . PHE A 1 105 ? 13.933 11.824 13.125 1.00 21.04 105 PHE A C 1
ATOM 772 O O . PHE A 1 105 ? 13.004 11.459 12.399 1.00 19.46 105 PHE A O 1
ATOM 780 N N . ASN A 1 106 ? 14.561 12.991 12.970 1.00 20.52 106 ASN A N 1
ATOM 781 C CA . ASN A 1 106 ? 14.144 13.953 11.949 1.00 21.50 106 ASN A CA 1
ATOM 782 C C . ASN A 1 106 ? 14.390 13.444 10.533 1.00 19.81 106 ASN A C 1
ATOM 783 O O . ASN A 1 106 ? 13.635 13.759 9.611 1.00 20.72 106 ASN A O 1
ATOM 788 N N . PHE A 1 107 ? 15.443 12.654 10.357 1.00 18.90 107 PHE A N 1
ATOM 789 C CA . PHE A 1 107 ? 15.676 12.052 9.058 1.00 17.17 107 PHE A CA 1
ATOM 790 C C . PHE A 1 107 ? 14.550 11.068 8.718 1.00 15.81 107 PHE A C 1
ATOM 791 O O . PHE A 1 107 ? 13.946 11.138 7.637 1.00 14.80 107 PHE A O 1
ATOM 799 N N . ASN A 1 108 ? 14.278 10.138 9.627 1.00 16.72 108 ASN A N 1
ATOM 800 C CA . ASN A 1 108 ? 13.203 9.177 9.387 1.00 16.48 108 ASN A CA 1
ATOM 801 C C . ASN A 1 108 ? 11.869 9.876 9.145 1.00 18.11 108 ASN A C 1
ATOM 802 O O . ASN A 1 108 ? 11.112 9.488 8.250 1.00 16.77 108 ASN A O 1
ATOM 807 N N . LYS A 1 109 ? 11.604 10.914 9.937 1.00 17.43 109 LYS A N 1
ATOM 808 C CA . LYS A 1 109 ? 10.402 11.735 9.787 1.00 17.45 109 LYS A CA 1
ATOM 809 C C . LYS A 1 109 ? 10.296 12.330 8.376 1.00 17.66 109 LYS A C 1
ATOM 810 O O . LYS A 1 109 ? 9.223 12.317 7.755 1.00 16.41 109 LYS A O 1
ATOM 816 N N . ALA A 1 110 ? 11.412 12.848 7.874 1.00 16.20 110 ALA A N 1
ATOM 817 C CA . ALA A 1 110 ? 11.440 13.439 6.538 1.00 16.31 110 ALA A CA 1
ATOM 818 C C . ALA A 1 110 ? 11.150 12.385 5.471 1.00 16.71 110 ALA A C 1
ATOM 819 O O . ALA A 1 110 ? 10.419 12.648 4.516 1.00 16.57 110 ALA A O 1
ATOM 821 N N . VAL A 1 111 ? 11.732 11.198 5.616 1.00 16.79 111 VAL A N 1
ATOM 822 C CA . VAL A 1 111 ? 11.465 10.137 4.642 1.00 16.97 111 VAL A CA 1
ATOM 823 C C . VAL A 1 111 ? 9.973 9.765 4.650 1.00 15.70 111 VAL A C 1
ATOM 824 O O . VAL A 1 111 ? 9.327 9.712 3.593 1.00 16.17 111 VAL A O 1
ATOM 828 N N . PHE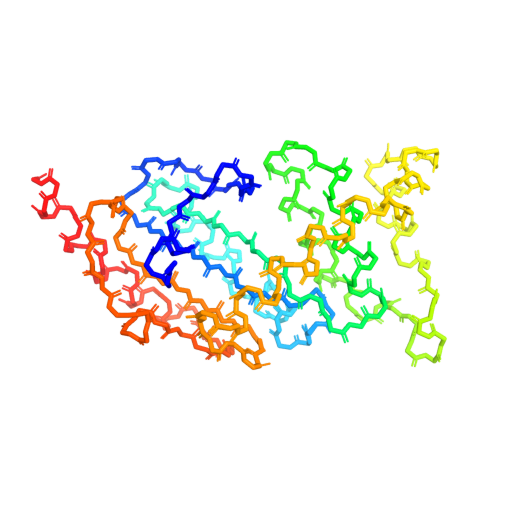 A 1 112 ? 9.422 9.511 5.835 1.00 15.43 112 PHE A N 1
ATOM 829 C CA . PHE A 1 112 ? 7.981 9.248 5.950 1.00 16.91 112 PHE A CA 1
ATOM 830 C C . PHE A 1 112 ? 7.156 10.367 5.288 1.00 16.48 112 PHE A C 1
ATOM 831 O O . PHE A 1 112 ? 6.236 10.098 4.504 1.00 17.02 112 PHE A O 1
ATOM 839 N N A ASN A 1 113 ? 7.498 11.614 5.610 0.50 15.23 113 ASN A N 1
ATOM 840 N N B ASN A 1 113 ? 7.482 11.617 5.606 0.50 17.28 113 ASN A N 1
ATOM 841 C CA A ASN A 1 113 ? 6.765 12.778 5.121 0.50 16.12 113 ASN A CA 1
ATOM 842 C CA B ASN A 1 113 ? 6.685 12.747 5.142 0.50 19.89 113 ASN A CA 1
ATOM 843 C C A ASN A 1 113 ? 6.781 12.906 3.608 0.50 14.84 113 ASN A C 1
ATOM 844 C C B ASN A 1 113 ? 6.648 12.877 3.620 0.50 19.31 113 ASN A C 1
ATOM 845 O O A ASN A 1 113 ? 5.874 13.486 3.018 0.50 15.57 113 ASN A O 1
ATOM 846 O O B ASN A 1 113 ? 5.649 13.313 3.052 0.50 19.91 113 ASN A O 1
ATOM 855 N N A SER A 1 114 ? 7.820 12.372 2.980 0.70 13.86 114 SER A N 1
ATOM 856 N N B SER A 1 114 ? 7.737 12.491 2.962 0.30 18.67 114 SER A N 1
ATOM 857 C CA A SER A 1 114 ? 8.023 12.597 1.554 0.70 15.63 114 SER A CA 1
ATOM 858 C CA B SER A 1 114 ? 7.857 12.682 1.519 0.30 18.71 114 SER A CA 1
ATOM 859 C C A SER A 1 114 ? 7.626 11.393 0.698 0.70 14.91 114 SER A C 1
ATOM 860 C C B SER A 1 114 ? 7.642 11.394 0.722 0.30 16.88 114 SER A C 1
ATOM 861 O O A SER A 1 114 ? 7.991 11.308 -0.474 0.70 15.87 114 SER A O 1
ATOM 862 O O B SER A 1 114 ? 8.179 11.236 -0.375 0.30 17.73 114 SER A O 1
ATOM 867 N N . ILE A 1 115 ? 6.855 10.480 1.276 1.00 14.64 115 ILE A N 1
ATOM 868 C CA . ILE A 1 115 ? 6.531 9.223 0.603 1.00 15.68 115 ILE A CA 1
ATOM 869 C C . ILE A 1 115 ? 5.996 9.399 -0.832 1.00 14.93 115 ILE A C 1
ATOM 870 O O . ILE A 1 115 ? 6.326 8.600 -1.714 1.00 14.99 115 ILE A O 1
ATOM 875 N N . ASP A 1 116 ? 5.192 10.438 -1.073 1.00 15.97 116 ASP A N 1
ATOM 876 C CA . ASP A 1 116 ? 4.644 10.686 -2.419 1.00 14.77 116 ASP A CA 1
ATOM 877 C C . ASP A 1 116 ? 5.722 11.018 -3.456 1.00 15.08 116 ASP A C 1
ATOM 878 O O . ASP A 1 116 ? 5.440 11.060 -4.661 1.00 18.05 116 ASP A O 1
ATOM 883 N N . SER A 1 117 ? 6.943 11.280 -2.996 1.00 15.17 117 SER A N 1
ATOM 884 C CA . SER A 1 117 ? 7.984 11.787 -3.885 1.00 16.79 117 SER A CA 1
ATOM 885 C C . SER A 1 117 ? 8.982 10.748 -4.400 1.00 17.27 117 SER A C 1
ATOM 886 O O . SER A 1 117 ? 9.867 11.087 -5.187 1.00 17.24 117 SER A O 1
ATOM 889 N N . TRP A 1 118 ? 8.866 9.498 -3.951 1.00 16.62 118 TRP A N 1
ATOM 890 C CA . TRP A 1 118 ? 9.668 8.435 -4.543 1.00 14.86 118 TRP A CA 1
ATOM 891 C C . TRP A 1 118 ? 9.324 8.319 -6.027 1.00 16.31 118 TRP A C 1
ATOM 892 O O . TRP A 1 118 ? 8.280 8.810 -6.480 1.00 17.16 118 TRP A O 1
ATOM 903 N N . ASN A 1 119 ? 10.195 7.655 -6.777 1.00 15.65 119 ASN A N 1
ATOM 904 C CA . ASN A 1 119 ? 9.911 7.295 -8.162 1.00 16.03 119 ASN A CA 1
ATOM 905 C C . ASN A 1 119 ? 9.274 5.912 -8.178 1.00 18.07 119 ASN A C 1
ATOM 906 O O . ASN A 1 119 ? 9.950 4.908 -7.938 1.00 18.25 119 ASN A O 1
ATOM 911 N N . TYR A 1 120 ? 7.970 5.853 -8.437 1.00 16.53 120 TYR A N 1
ATOM 912 C CA . TYR A 1 120 ? 7.252 4.577 -8.374 1.00 17.27 120 TYR A CA 1
ATOM 913 C C . TYR A 1 120 ? 7.397 3.723 -9.636 1.00 17.30 120 TYR A C 1
ATOM 914 O O . TYR A 1 120 ? 6.911 2.588 -9.702 1.00 17.91 120 TYR A O 1
ATOM 923 N N . TYR A 1 121 ? 8.098 4.258 -10.629 1.00 17.29 121 TYR A N 1
ATOM 924 C CA . TYR A 1 121 ? 8.377 3.491 -11.834 1.00 18.81 121 TYR A CA 1
ATOM 925 C C . TYR A 1 121 ? 9.787 2.903 -11.794 1.00 19.99 121 TYR A C 1
ATOM 926 O O . TYR A 1 121 ? 9.975 1.698 -11.995 1.00 22.58 121 TYR A O 1
ATOM 935 N N . ASN A 1 122 ? 10.777 3.754 -11.547 1.00 17.57 122 ASN A N 1
ATOM 936 C CA . ASN A 1 122 ? 12.144 3.282 -11.360 1.00 16.98 122 ASN A CA 1
ATOM 937 C C . ASN A 1 122 ? 12.403 3.166 -9.866 1.00 17.55 122 ASN A C 1
ATOM 938 O O . ASN A 1 122 ? 12.740 4.152 -9.208 1.00 17.18 122 ASN A O 1
ATOM 943 N N . LEU A 1 123 ? 12.242 1.961 -9.335 1.00 18.04 123 LEU A N 1
ATOM 944 C CA . LEU A 1 123 ? 12.317 1.737 -7.893 1.00 18.14 123 LEU A CA 1
ATOM 945 C C . LEU A 1 123 ? 13.743 1.811 -7.357 1.00 19.16 123 LEU A C 1
ATOM 946 O O . LEU A 1 123 ? 13.961 1.667 -6.153 1.00 19.46 123 LEU A O 1
ATOM 951 N N . SER A 1 124 ? 14.713 2.015 -8.245 1.00 20.07 124 SER A N 1
ATOM 952 C CA . SER A 1 124 ? 16.096 2.192 -7.816 1.00 19.53 124 SER A CA 1
ATOM 953 C C . SER A 1 124 ? 16.498 3.662 -7.787 1.00 19.14 124 SER A C 1
ATOM 954 O O . SER A 1 124 ? 17.636 3.993 -7.465 1.00 21.29 124 SER A O 1
ATOM 957 N N . ASP A 1 125 ? 15.567 4.542 -8.134 1.00 18.85 125 ASP A N 1
ATOM 958 C CA . ASP A 1 125 ? 15.849 5.977 -8.188 1.00 17.46 125 ASP A CA 1
ATOM 959 C C . ASP A 1 125 ? 15.836 6.555 -6.771 1.00 17.48 125 ASP A C 1
ATOM 960 O O . ASP A 1 125 ? 14.792 6.572 -6.125 1.00 18.40 125 ASP A O 1
ATOM 965 N N . LEU A 1 126 ? 16.998 7.004 -6.292 1.00 16.94 126 LEU A N 1
ATOM 966 C CA . LEU A 1 126 ? 17.131 7.538 -4.931 1.00 16.81 126 LEU A CA 1
ATOM 967 C C . LEU A 1 126 ? 17.195 9.071 -4.881 1.00 15.77 126 LEU A C 1
ATOM 968 O O . LEU A 1 126 ? 17.694 9.660 -3.914 1.00 17.30 126 LEU A O 1
ATOM 973 N N . THR A 1 127 ? 16.664 9.722 -5.907 1.00 15.46 127 THR A N 1
ATOM 974 C CA . THR A 1 127 ? 16.615 11.191 -5.936 1.00 16.96 127 THR A CA 1
ATOM 975 C C . THR A 1 127 ? 16.026 11.766 -4.639 1.00 16.64 127 THR A C 1
ATOM 976 O O . THR A 1 127 ? 16.497 12.777 -4.120 1.00 17.54 127 THR A O 1
ATOM 980 N N . LEU A 1 128 ? 14.993 11.122 -4.108 1.00 16.55 128 LEU A N 1
ATOM 981 C CA . LEU A 1 128 ? 14.378 11.620 -2.879 1.00 17.14 128 LEU A CA 1
ATOM 982 C C . LEU A 1 128 ? 15.405 11.697 -1.751 1.00 17.46 128 LEU A C 1
ATOM 983 O O . LEU A 1 128 ? 15.448 12.680 -1.005 1.00 16.88 128 LEU A O 1
ATOM 988 N N . LEU A 1 129 ? 16.227 10.659 -1.617 1.00 15.97 129 LEU A N 1
ATOM 989 C CA . LEU A 1 129 ? 17.260 10.669 -0.582 1.00 14.32 129 LEU A CA 1
ATOM 990 C C . LEU A 1 129 ? 18.325 11.744 -0.852 1.00 15.85 129 LEU A C 1
ATOM 991 O O . LEU A 1 129 ? 18.846 12.338 0.082 1.00 17.52 129 LEU A O 1
ATOM 996 N N . GLN A 1 130 ? 18.658 11.982 -2.119 1.00 17.24 130 GLN A N 1
ATOM 997 C CA . GLN A 1 130 ? 19.579 13.070 -2.461 1.00 18.16 130 GLN A CA 1
ATOM 998 C C . GLN A 1 130 ? 19.001 14.405 -2.003 1.00 17.78 130 GLN A C 1
ATOM 999 O O . GLN A 1 130 ? 19.724 15.260 -1.494 1.00 19.04 130 GLN A O 1
ATOM 1005 N N . ARG A 1 131 ? 17.695 14.576 -2.185 1.00 16.98 131 ARG A N 1
ATOM 1006 C CA . ARG A 1 131 ? 17.035 15.812 -1.788 1.00 18.25 131 ARG A CA 1
ATOM 1007 C C . ARG A 1 131 ? 17.061 15.981 -0.272 1.00 16.10 131 ARG A C 1
ATOM 1008 O O . ARG A 1 131 ? 17.398 17.049 0.252 1.00 17.54 131 ARG A O 1
ATOM 1016 N N . ILE A 1 132 ? 16.719 14.919 0.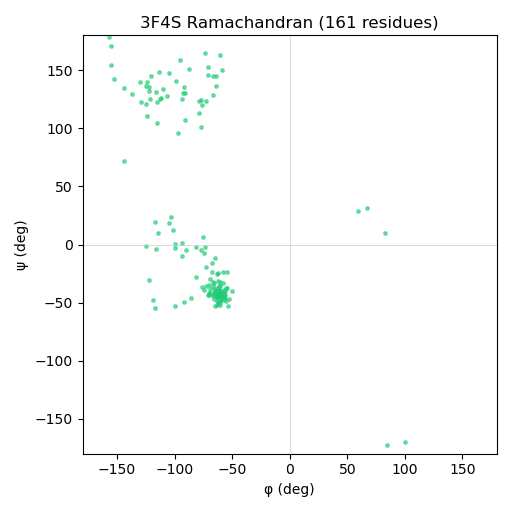437 1.00 15.24 132 ILE A N 1
ATOM 1017 C CA . ILE A 1 132 ? 16.714 14.975 1.893 1.00 16.80 132 ILE A CA 1
ATOM 1018 C C . ILE A 1 132 ? 18.123 15.217 2.441 1.00 16.95 132 ILE A C 1
ATOM 1019 O O . ILE A 1 132 ? 18.310 15.988 3.388 1.00 18.16 132 ILE A O 1
ATOM 1024 N N . ALA A 1 133 ? 19.111 14.563 1.840 1.00 16.74 133 ALA A N 1
ATOM 1025 C CA . ALA A 1 133 ? 20.507 14.760 2.210 1.00 17.45 133 ALA A CA 1
ATOM 1026 C C . ALA A 1 133 ? 20.927 16.219 2.010 1.00 18.53 133 ALA A C 1
ATOM 1027 O O . ALA A 1 133 ? 21.547 16.824 2.881 1.00 21.67 133 ALA A O 1
ATOM 1029 N N . ALA A 1 134 ? 20.572 16.795 0.868 1.00 17.86 134 ALA A N 1
ATOM 1030 C CA . ALA A 1 134 ? 20.933 18.182 0.603 1.00 20.22 134 ALA A CA 1
ATOM 1031 C C . ALA A 1 134 ? 20.286 19.127 1.620 1.00 18.92 134 ALA A C 1
ATOM 1032 O O . ALA A 1 134 ? 20.939 20.022 2.161 1.00 19.57 134 ALA A O 1
ATOM 1034 N N . LEU A 1 135 ? 19.000 18.916 1.885 1.00 18.82 135 LEU A N 1
ATOM 1035 C CA . LEU A 1 135 ? 18.276 19.768 2.820 1.00 18.75 135 LEU A CA 1
ATOM 1036 C C . LEU A 1 135 ? 18.864 19.692 4.226 1.00 19.72 135 LEU A C 1
ATOM 1037 O O . LEU A 1 135 ? 18.712 20.624 5.017 1.00 20.74 135 LEU A O 1
ATOM 1042 N N . SER A 1 136 ? 19.537 18.585 4.535 1.00 19.89 136 SER A N 1
ATOM 1043 C CA . SER A 1 136 ? 20.140 18.418 5.856 1.00 21.13 136 SER A CA 1
ATOM 1044 C C . SER A 1 136 ? 21.643 18.691 5.849 1.00 22.75 136 SER A C 1
ATOM 1045 O O . SER A 1 136 ? 22.333 18.395 6.824 1.00 25.35 136 SER A O 1
ATOM 1048 N N . ASN A 1 137 ? 22.142 19.269 4.758 1.00 21.57 137 ASN A N 1
ATOM 1049 C CA . ASN A 1 137 ? 23.554 19.625 4.659 1.00 21.33 137 ASN A CA 1
ATOM 1050 C C . ASN A 1 137 ? 24.517 18.445 4.814 1.00 24.97 137 ASN A C 1
ATOM 1051 O O . ASN A 1 137 ? 25.648 18.614 5.273 1.00 29.20 137 ASN A O 1
ATOM 1056 N N . LEU A 1 138 ? 24.057 17.257 4.435 1.00 24.87 138 LEU A N 1
ATOM 1057 C CA . LEU A 1 138 ? 24.906 16.077 4.404 1.00 25.64 138 LEU A CA 1
ATOM 1058 C C . LEU A 1 138 ? 25.748 16.131 3.134 1.00 27.33 138 LEU A C 1
ATOM 1059 O O . LEU A 1 138 ? 25.212 16.232 2.032 1.00 30.21 138 LEU A O 1
ATOM 1064 N N . LYS A 1 139 ? 27.066 16.078 3.282 1.00 29.22 139 LYS A N 1
ATOM 1065 C CA . LYS A 1 139 ? 27.941 16.186 2.119 1.00 31.63 139 LYS A CA 1
ATOM 1066 C C . LYS A 1 139 ? 27.866 14.940 1.242 1.00 32.98 139 LYS A C 1
ATOM 1067 O O . LYS A 1 139 ? 27.573 13.845 1.727 1.00 32.08 139 LYS A O 1
ATOM 1073 N N . GLN A 1 140 ? 28.134 15.104 -0.049 1.00 33.77 140 GLN A N 1
ATOM 1074 C CA . GLN A 1 140 ? 28.007 13.990 -0.984 1.00 34.25 140 GLN A CA 1
ATOM 1075 C C . GLN A 1 140 ? 28.864 12.780 -0.603 1.00 33.88 140 GLN A C 1
ATOM 1076 O O . GLN A 1 140 ? 28.407 11.640 -0.705 1.00 33.47 140 GLN A O 1
ATOM 1082 N N . ASP A 1 141 ? 30.098 13.015 -0.162 1.00 33.82 141 ASP A N 1
ATOM 1083 C CA . ASP A 1 141 ? 30.964 11.889 0.198 1.00 33.98 141 ASP A CA 1
ATOM 1084 C C . ASP A 1 141 ? 30.406 11.085 1.377 1.00 33.04 141 ASP A C 1
ATOM 1085 O O . ASP A 1 141 ? 30.475 9.854 1.389 1.00 35.29 141 ASP A O 1
ATOM 1090 N N . ALA A 1 142 ? 29.854 11.784 2.362 1.00 31.74 142 ALA A N 1
ATOM 1091 C CA . ALA A 1 142 ? 29.235 11.132 3.509 1.00 29.48 142 ALA A CA 1
ATOM 1092 C C . ALA A 1 142 ? 27.986 10.371 3.073 1.00 27.35 142 ALA A C 1
ATOM 1093 O O . ALA A 1 142 ? 27.766 9.232 3.489 1.00 26.00 142 ALA A O 1
ATOM 1095 N N . PHE A 1 143 ? 27.172 11.017 2.239 1.00 26.17 143 PHE A N 1
ATOM 1096 C CA . PHE A 1 143 ? 25.987 10.391 1.649 1.00 24.94 143 PHE A CA 1
ATOM 1097 C C . PHE A 1 143 ? 26.355 9.078 0.955 1.00 25.80 143 PHE A C 1
ATOM 1098 O O . PHE A 1 143 ? 25.764 8.027 1.222 1.00 25.25 143 PHE A O 1
ATOM 1106 N N . ASN A 1 144 ? 27.341 9.145 0.064 1.00 27.69 144 ASN A N 1
ATOM 1107 C CA . ASN A 1 144 ? 27.734 7.981 -0.718 1.00 29.73 144 ASN A CA 1
ATOM 1108 C C . ASN A 1 144 ? 28.228 6.848 0.164 1.00 29.07 144 ASN A C 1
ATOM 1109 O O . ASN A 1 144 ? 27.911 5.684 -0.062 1.00 29.35 144 ASN A O 1
ATOM 1114 N N . GLN A 1 145 ? 29.014 7.198 1.172 1.00 29.17 145 GLN A N 1
ATOM 1115 C CA . GLN A 1 145 ? 29.529 6.206 2.091 1.00 30.98 145 GLN A CA 1
ATOM 1116 C C . GLN A 1 145 ? 28.389 5.534 2.848 1.00 28.19 145 GLN A C 1
ATOM 1117 O O . GLN A 1 145 ? 28.347 4.311 2.979 1.00 28.61 145 GLN A O 1
ATOM 1123 N N . CYS A 1 146 ? 27.441 6.327 3.328 1.00 25.37 146 CYS A N 1
ATOM 1124 C CA . CYS A 1 146 ? 26.340 5.748 4.086 1.00 23.29 146 CYS A CA 1
ATOM 1125 C C . CYS A 1 146 ? 25.452 4.834 3.245 1.00 22.71 146 CYS A C 1
ATOM 1126 O O . CYS A 1 146 ? 25.056 3.764 3.702 1.00 23.98 146 CYS A O 1
ATOM 1129 N N . ILE A 1 147 ? 25.114 5.251 2.029 1.00 24.32 147 ILE A N 1
ATOM 1130 C CA A ILE A 1 147 ? 24.191 4.497 1.192 0.50 24.00 147 ILE A CA 1
ATOM 1131 C CA B ILE A 1 147 ? 24.173 4.453 1.237 0.50 24.40 147 ILE A CA 1
ATOM 1132 C C . ILE A 1 147 ? 24.816 3.213 0.635 1.00 23.67 147 ILE A C 1
ATOM 1133 O O . ILE A 1 147 ? 24.121 2.345 0.103 1.00 22.81 147 ILE A O 1
ATOM 1142 N N . ASN A 1 148 ? 26.134 3.103 0.756 1.00 22.95 148 ASN A N 1
ATOM 1143 C CA . ASN A 1 148 ? 26.834 1.918 0.274 1.00 25.61 148 ASN A CA 1
ATOM 1144 C C . ASN A 1 148 ? 27.495 1.088 1.375 1.00 25.36 148 ASN A C 1
ATOM 1145 O O . ASN A 1 148 ? 28.263 0.167 1.092 1.00 28.06 148 ASN A O 1
ATOM 1150 N N . ASP A 1 149 ? 27.194 1.409 2.628 1.00 24.06 149 ASP A N 1
ATOM 1151 C CA . ASP A 1 149 ? 27.872 0.781 3.753 1.00 25.15 149 ASP A CA 1
ATOM 1152 C C . ASP A 1 149 ? 27.342 -0.635 3.997 1.00 24.46 149 ASP A C 1
ATOM 1153 O O . ASP A 1 149 ? 26.264 -0.822 4.572 1.00 24.48 149 ASP A O 1
ATOM 1158 N N . LYS A 1 150 ? 28.102 -1.625 3.541 1.00 24.63 150 LYS A N 1
ATOM 1159 C CA . LYS A 1 150 ? 27.696 -3.023 3.646 1.00 26.19 150 LYS A CA 1
ATOM 1160 C C . LYS A 1 150 ? 27.508 -3.456 5.101 1.00 25.43 150 LYS A C 1
ATOM 1161 O O . LYS A 1 150 ? 26.629 -4.257 5.403 1.00 24.62 150 LYS A O 1
ATOM 1167 N N . LYS A 1 151 ? 28.338 -2.932 5.998 1.00 25.86 151 LYS A N 1
ATOM 1168 C CA . LYS A 1 151 ? 28.237 -3.292 7.412 1.00 26.17 151 LYS A CA 1
ATOM 1169 C C . LYS A 1 151 ? 26.907 -2.832 8.015 1.00 23.81 151 LYS A C 1
ATOM 1170 O O . LYS A 1 151 ? 26.289 -3.542 8.807 1.00 24.70 151 LYS A O 1
ATOM 1176 N N . ILE A 1 152 ? 26.476 -1.634 7.649 1.00 23.91 152 ILE A N 1
ATOM 1177 C CA . ILE A 1 152 ? 25.190 -1.130 8.114 1.00 22.30 152 ILE A CA 1
ATOM 1178 C C . ILE A 1 152 ? 24.033 -1.893 7.470 1.00 21.14 152 ILE A C 1
ATOM 1179 O O . ILE A 1 152 ? 23.054 -2.236 8.137 1.00 20.08 152 ILE A O 1
ATOM 1184 N N . MET A 1 153 ? 24.144 -2.172 6.174 1.00 19.44 153 MET A N 1
ATOM 1185 C CA . MET A 1 153 ? 23.120 -2.969 5.514 1.00 18.72 153 MET A CA 1
ATOM 1186 C C . MET A 1 153 ? 22.923 -4.306 6.233 1.00 19.12 153 MET A C 1
ATOM 1187 O O . MET A 1 153 ? 21.789 -4.714 6.514 1.00 19.38 153 MET A O 1
ATOM 1192 N N . ASP A 1 154 ? 24.032 -4.985 6.515 1.00 19.16 154 ASP A N 1
ATOM 1193 C CA . ASP A 1 154 ? 24.010 -6.277 7.196 1.00 20.76 154 ASP A CA 1
ATOM 1194 C C . ASP A 1 154 ? 23.316 -6.173 8.547 1.00 19.89 154 ASP A C 1
ATOM 1195 O O . ASP A 1 154 ? 22.506 -7.025 8.906 1.00 21.36 154 ASP A O 1
ATOM 1200 N N . LYS A 1 155 ? 23.644 -5.133 9.303 1.00 21.21 155 LYS A N 1
ATOM 1201 C CA . LYS A 1 155 ? 23.049 -4.950 10.618 1.00 21.11 155 LYS A CA 1
ATOM 1202 C C . LYS A 1 155 ? 21.541 -4.756 10.487 1.00 21.54 155 LYS A C 1
ATOM 1203 O O . LYS A 1 155 ? 20.762 -5.356 11.225 1.00 21.18 155 LYS A O 1
ATOM 1209 N N . ILE A 1 156 ? 21.128 -3.932 9.530 1.00 19.98 156 ILE A N 1
ATOM 1210 C CA . ILE A 1 156 ? 19.705 -3.679 9.332 1.00 18.00 156 ILE A CA 1
ATOM 1211 C C . ILE A 1 156 ? 18.940 -4.951 8.966 1.00 18.05 156 ILE A C 1
ATOM 1212 O O . ILE A 1 156 ? 17.900 -5.252 9.561 1.00 19.20 156 ILE A O 1
ATOM 1217 N N . VAL A 1 157 ? 19.442 -5.700 7.988 1.00 18.37 157 VAL A N 1
ATOM 1218 C CA . VAL A 1 157 ? 18.721 -6.903 7.562 1.00 19.18 157 VAL A CA 1
ATOM 1219 C C . VAL A 1 157 ? 18.750 -8.005 8.620 1.00 18.67 157 VAL A C 1
ATOM 1220 O O . VAL A 1 157 ? 17.814 -8.792 8.723 1.00 19.50 157 VAL A O 1
ATOM 1224 N N . ASN A 1 158 ? 19.808 -8.058 9.419 1.00 19.24 158 ASN A N 1
ATOM 1225 C CA . ASN A 1 158 ? 19.855 -9.045 10.484 1.00 20.66 158 ASN A CA 1
ATOM 1226 C C . ASN A 1 158 ? 18.938 -8.668 11.650 1.00 20.52 158 ASN A C 1
ATOM 1227 O O . ASN A 1 158 ? 18.269 -9.526 12.210 1.00 21.63 158 ASN A O 1
ATOM 1232 N N . ASP A 1 159 ? 18.880 -7.385 11.989 1.00 20.67 159 ASP A N 1
ATOM 1233 C CA . ASP A 1 159 ? 17.925 -6.938 13.004 1.00 20.30 159 ASP A CA 1
ATOM 1234 C C . ASP A 1 159 ? 16.497 -7.253 12.555 1.00 19.72 159 ASP A C 1
ATOM 1235 O O . ASP A 1 159 ? 15.663 -7.660 13.358 1.00 21.52 159 ASP A O 1
ATOM 1240 N N . LYS A 1 160 ? 16.223 -7.061 11.269 1.00 18.82 160 LYS A N 1
ATOM 1241 C CA . LYS A 1 160 ? 14.914 -7.390 10.710 1.00 19.59 160 LYS A CA 1
ATOM 1242 C C . LYS A 1 160 ? 14.613 -8.891 10.796 1.00 19.53 160 LYS A C 1
ATOM 1243 O O . LYS A 1 160 ? 13.535 -9.280 11.244 1.00 20.48 160 LYS A O 1
ATOM 1249 N N . SER A 1 161 ? 15.553 -9.739 10.381 1.00 19.55 161 SER A N 1
ATOM 1250 C CA . SER A 1 161 ? 15.279 -11.178 10.393 1.00 22.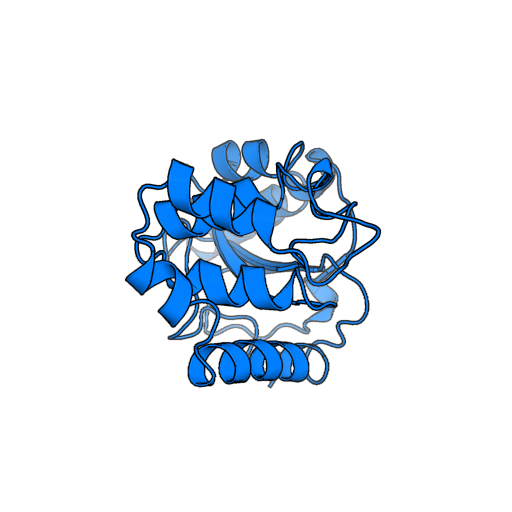66 161 SER A CA 1
ATOM 1251 C C . SER A 1 161 ? 15.114 -11.696 11.828 1.00 22.88 161 SER A C 1
ATOM 1252 O O . SER A 1 161 ? 14.315 -12.595 12.090 1.00 25.12 161 SER A O 1
ATOM 1255 N N . LEU A 1 162 ? 15.848 -11.094 12.758 1.00 21.88 162 LEU A N 1
ATOM 1256 C CA . LEU A 1 162 ? 15.728 -11.421 14.177 1.00 27.14 162 LEU A CA 1
ATOM 1257 C C . LEU A 1 162 ? 14.312 -11.120 14.690 1.00 26.72 162 LEU A C 1
ATOM 1258 O O . LEU A 1 162 ? 13.715 -11.916 15.423 1.00 28.09 162 LEU A O 1
ATOM 1263 N N . ALA A 1 163 ? 13.775 -9.972 14.291 1.00 25.04 163 ALA A N 1
ATOM 1264 C CA . ALA A 1 163 ? 12.417 -9.586 14.664 1.00 25.06 163 ALA A CA 1
ATOM 1265 C C . ALA A 1 163 ? 11.380 -10.533 14.056 1.00 26.95 163 ALA A C 1
ATOM 1266 O O . ALA A 1 163 ? 10.397 -10.893 14.706 1.00 29.47 163 ALA A O 1
ATOM 1268 N N . ILE A 1 164 ? 11.603 -10.934 12.809 1.00 24.83 164 ILE A N 1
ATOM 1269 C CA . ILE A 1 164 ? 10.703 -11.870 12.138 1.00 26.65 164 ILE A CA 1
ATOM 1270 C C . ILE A 1 164 ? 10.678 -13.201 12.875 1.00 29.21 164 ILE A C 1
ATOM 1271 O O . ILE A 1 164 ? 9.615 -13.787 13.100 1.00 30.48 164 ILE A O 1
ATOM 1276 N N A ASN A 1 165 ? 11.861 -13.679 13.241 0.50 29.63 165 ASN A N 1
ATOM 1277 N N B ASN A 1 165 ? 11.859 -13.663 13.278 0.50 29.59 165 ASN A N 1
ATOM 1278 C CA A ASN A 1 165 ? 11.989 -14.957 13.926 0.50 31.03 165 ASN A CA 1
ATOM 1279 C CA B ASN A 1 165 ? 12.006 -14.972 13.914 0.50 31.09 165 ASN A CA 1
ATOM 1280 C C A ASN A 1 165 ? 11.396 -14.905 15.331 0.50 32.42 165 ASN A C 1
ATOM 1281 C C B ASN A 1 165 ? 11.587 -15.023 15.386 0.50 32.33 165 ASN A C 1
ATOM 1282 O O A ASN A 1 165 ? 10.507 -15.689 15.674 0.50 33.55 165 ASN A O 1
ATOM 1283 O O B ASN A 1 165 ? 11.018 -16.019 15.838 0.50 32.66 165 ASN A O 1
ATOM 1292 N N . LYS A 1 166 ? 11.880 -13.959 16.130 1.00 32.63 166 LYS A N 1
ATOM 1293 C CA . LYS A 1 166 ? 11.586 -13.916 17.562 1.00 33.86 166 LYS A CA 1
ATOM 1294 C C . LYS A 1 166 ? 10.288 -13.200 17.945 1.00 34.81 166 LYS A C 1
ATOM 1295 O O . LYS A 1 166 ? 9.713 -13.471 19.000 1.00 36.63 166 LYS A O 1
ATOM 1301 N N . LEU A 1 167 ? 9.822 -12.290 17.096 1.00 34.67 167 LEU A N 1
ATOM 1302 C CA . LEU A 1 167 ? 8.646 -11.499 17.430 1.00 35.49 167 LEU A CA 1
ATOM 1303 C C . LEU A 1 167 ? 7.467 -11.755 16.493 1.00 38.70 167 LEU A C 1
ATOM 1304 O O . LEU A 1 167 ? 6.381 -11.217 16.698 1.00 41.48 167 LEU A O 1
ATOM 1309 N N . GLY A 1 168 ? 7.683 -12.576 15.470 1.00 37.56 168 GLY A N 1
ATOM 1310 C CA . GLY A 1 168 ? 6.620 -12.953 14.553 1.00 38.37 168 GLY A CA 1
ATOM 1311 C C . GLY A 1 168 ? 6.086 -11.826 13.686 1.00 39.15 168 GLY A C 1
ATOM 1312 O O . GLY A 1 168 ? 4.911 -11.821 13.312 1.00 39.84 168 GLY A O 1
ATOM 1313 N N . ILE A 1 169 ? 6.944 -10.871 13.347 1.00 36.20 169 ILE A N 1
ATOM 1314 C CA . ILE A 1 169 ? 6.505 -9.733 12.549 1.00 33.99 169 ILE A CA 1
ATOM 1315 C C . ILE A 1 169 ? 6.342 -10.092 11.073 1.00 35.33 169 I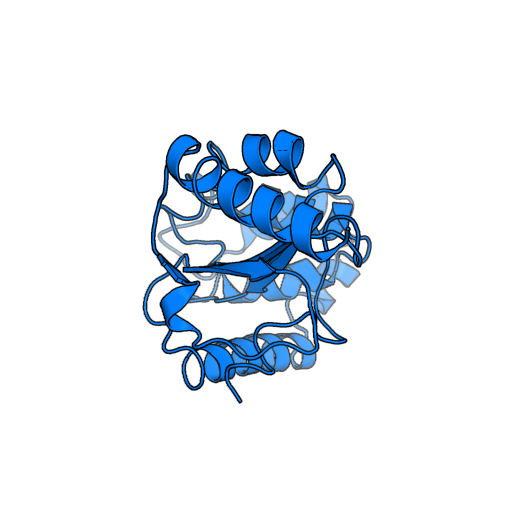LE A C 1
ATOM 1316 O O . ILE A 1 169 ? 7.270 -10.588 10.432 1.00 35.90 169 ILE A O 1
ATOM 1321 N N . THR A 1 170 ? 5.149 -9.845 10.542 1.00 37.28 170 THR A N 1
ATOM 1322 C CA . THR A 1 170 ? 4.897 -10.045 9.120 1.00 39.05 170 THR A CA 1
ATOM 1323 C C . THR A 1 170 ? 4.552 -8.719 8.456 1.00 42.24 170 THR A C 1
ATOM 1324 O O . THR A 1 170 ? 5.200 -8.309 7.489 1.00 47.70 170 THR A O 1
ATOM 1328 N N . ALA A 1 171 ? 3.543 -8.040 8.990 1.00 38.72 171 ALA A N 1
ATOM 1329 C CA . ALA A 1 171 ? 3.128 -6.749 8.460 1.00 34.90 171 ALA A CA 1
ATOM 1330 C C . ALA A 1 171 ? 3.583 -5.611 9.363 1.00 31.03 171 ALA A C 1
ATOM 1331 O O . ALA A 1 171 ? 3.796 -5.799 10.557 1.00 33.25 171 ALA A O 1
ATOM 1333 N N A VAL A 1 172 ? 3.731 -4.426 8.782 0.50 29.11 172 VAL A N 1
ATOM 1334 N N B VAL A 1 172 ? 3.714 -4.424 8.777 0.50 30.28 172 VAL A N 1
ATOM 1335 C CA A VAL A 1 172 ? 4.115 -3.248 9.543 0.50 27.08 172 VAL A CA 1
ATOM 1336 C CA B VAL A 1 172 ? 4.109 -3.235 9.517 0.50 29.32 172 VAL A CA 1
ATOM 1337 C C A VAL A 1 172 ? 3.058 -2.160 9.358 0.50 27.63 172 VAL A C 1
ATOM 1338 C C B VAL A 1 172 ? 3.036 -2.163 9.360 0.50 28.52 172 VAL A C 1
ATOM 1339 O O A VAL A 1 172 ? 2.321 -2.170 8.368 0.50 28.86 172 VAL A O 1
ATOM 1340 O O B VAL A 1 172 ? 2.267 -2.184 8.395 0.50 29.73 172 VAL A O 1
ATOM 1347 N N . PRO A 1 173 ? 2.971 -1.226 10.314 1.00 25.83 173 PRO A N 1
ATOM 1348 C CA . PRO A 1 173 ? 3.859 -1.144 11.482 1.00 25.21 173 PRO A CA 1
ATOM 1349 C C . PRO A 1 173 ? 3.446 -2.051 12.645 1.00 24.28 173 PRO A C 1
ATOM 1350 O O . PRO A 1 173 ? 2.307 -2.514 12.731 1.00 24.58 173 PRO A O 1
ATOM 1354 N N . ILE A 1 174 ? 4.388 -2.289 13.547 1.00 22.95 174 ILE A N 1
ATOM 1355 C CA . ILE A 1 174 ? 4.115 -2.996 14.785 1.00 21.60 174 ILE A CA 1
ATOM 1356 C C . ILE A 1 174 ? 4.692 -2.176 15.933 1.00 21.13 174 ILE A C 1
ATOM 1357 O O . ILE A 1 174 ? 5.794 -1.614 15.817 1.00 22.15 174 ILE A O 1
ATOM 1362 N N . PHE A 1 175 ? 3.953 -2.113 17.037 1.00 19.39 175 PHE A N 1
ATOM 1363 C CA . PHE A 1 175 ? 4.380 -1.383 18.226 1.00 19.00 175 PHE A CA 1
ATOM 1364 C C . PHE A 1 175 ? 4.361 -2.287 19.437 1.00 21.43 175 PHE A C 1
ATOM 1365 O O . PHE A 1 175 ? 3.418 -3.050 19.642 1.00 23.75 175 PHE A O 1
ATOM 1373 N N . PHE A 1 176 ? 5.403 -2.193 20.248 1.00 21.15 176 PHE A N 1
ATOM 1374 C CA . PHE A 1 176 ? 5.412 -2.860 21.536 1.00 22.15 176 PHE A CA 1
ATOM 1375 C C . PHE A 1 176 ? 5.464 -1.775 22.592 1.00 22.05 176 PHE A C 1
ATOM 1376 O O . PHE A 1 176 ? 6.370 -0.940 22.589 1.00 23.84 176 PHE A O 1
ATOM 1384 N N . ILE A 1 177 ? 4.473 -1.778 23.477 1.00 22.57 177 ILE A N 1
ATOM 1385 C CA . ILE A 1 177 ? 4.371 -0.770 24.523 1.00 23.53 177 ILE A CA 1
ATOM 1386 C C . ILE A 1 177 ? 4.301 -1.452 25.887 1.00 25.41 177 ILE A C 1
ATOM 1387 O O . ILE A 1 177 ? 3.399 -2.247 26.151 1.00 26.96 177 ILE A O 1
ATOM 1392 N N . LYS A 1 178 ? 5.263 -1.140 26.748 1.00 25.10 178 LYS A N 1
ATOM 1393 C CA . LYS A 1 178 ? 5.413 -1.860 28.001 1.00 27.59 178 LYS A CA 1
ATOM 1394 C C . LYS A 1 178 ? 6.122 -0.988 29.026 1.00 29.37 178 LYS A C 1
ATOM 1395 O O . LYS A 1 178 ? 6.627 0.089 28.701 1.00 28.94 178 LYS A O 1
ATOM 1401 N N . LEU A 1 179 ? 6.152 -1.455 30.267 1.00 31.25 179 LEU A N 1
ATOM 1402 C CA . LEU A 1 179 ? 6.914 -0.780 31.302 1.00 32.62 179 LEU A CA 1
ATOM 1403 C C . LEU A 1 179 ? 8.382 -0.833 30.922 1.00 34.60 179 LEU A C 1
ATOM 1404 O O . LEU A 1 179 ? 8.879 -1.859 30.457 1.00 35.87 179 LEU A O 1
ATOM 1409 N N . ASN A 1 180 ? 9.072 0.284 31.096 1.00 34.62 180 ASN A N 1
ATOM 1410 C CA . ASN A 1 180 ? 10.490 0.335 30.800 1.00 36.49 180 ASN A CA 1
ATOM 1411 C C . ASN A 1 180 ? 11.280 -0.249 31.971 1.00 38.52 180 ASN A C 1
ATOM 1412 O O . ASN A 1 180 ? 12.023 0.462 32.636 1.00 37.74 180 ASN A O 1
ATOM 1417 N N A ASP A 1 181 ? 11.093 -1.544 32.216 0.50 39.77 181 ASP A N 1
ATOM 1418 N N B ASP A 1 181 ? 11.105 -1.548 32.211 0.50 40.46 181 ASP A N 1
ATOM 1419 C CA A ASP A 1 181 ? 11.796 -2.254 33.281 0.50 41.97 181 ASP A CA 1
ATOM 1420 C CA B ASP A 1 181 ? 11.799 -2.246 33.293 0.50 43.35 181 ASP A CA 1
ATOM 1421 C C A ASP A 1 181 ? 12.535 -3.468 32.725 0.50 44.25 181 ASP A C 1
ATOM 1422 C C B ASP A 1 181 ? 12.533 -3.493 32.792 0.50 44.65 181 ASP A C 1
ATOM 1423 O O A ASP A 1 181 ? 11.916 -4.417 32.240 0.50 45.01 181 ASP A O 1
ATOM 1424 O O B ASP A 1 181 ? 11.911 -4.487 32.412 0.50 44.90 181 ASP A O 1
ATOM 1433 N N . ASP A 1 182 ? 13.860 -3.435 32.810 1.00 45.66 182 ASP A N 1
ATOM 1434 C CA . ASP A 1 182 ? 14.694 -4.503 32.262 1.00 47.50 182 ASP A CA 1
ATOM 1435 C C . ASP A 1 182 ? 14.580 -5.844 32.986 1.00 47.89 182 ASP A C 1
ATOM 1436 O O . ASP A 1 182 ? 15.047 -6.862 32.478 1.00 48.39 182 ASP A O 1
ATOM 1441 N N . LYS A 1 183 ? 13.963 -5.850 34.164 1.00 46.22 183 LYS A N 1
ATOM 1442 C CA . LYS A 1 183 ? 13.919 -7.057 34.984 1.00 45.69 183 LYS A CA 1
ATOM 1443 C C . LYS A 1 183 ? 12.664 -7.900 34.760 1.00 46.47 183 LYS A C 1
ATOM 1444 O O . LYS A 1 183 ? 12.580 -9.038 35.230 1.00 46.94 183 LYS A O 1
ATOM 1450 N N . SER A 1 184 ? 11.696 -7.348 34.034 1.00 45.53 184 SER A N 1
ATOM 1451 C CA . SER A 1 184 ? 10.389 -7.988 33.895 1.00 45.09 184 SER A CA 1
ATOM 1452 C C . SER A 1 184 ? 10.296 -8.990 32.742 1.00 44.38 184 SER A C 1
ATOM 1453 O O . SER A 1 184 ? 10.993 -8.867 31.733 1.00 46.55 184 SER A O 1
ATOM 1456 N N . TYR A 1 185 ? 9.428 -9.985 32.911 1.00 39.32 185 TYR A N 1
ATOM 1457 C CA . TYR A 1 185 ? 9.075 -10.904 31.836 1.00 36.79 185 TYR A CA 1
ATOM 1458 C C . TYR A 1 185 ? 7.639 -10.643 31.402 1.00 35.99 185 TYR A C 1
ATOM 1459 O O . TYR A 1 185 ? 6.747 -10.500 32.238 1.00 37.77 185 TYR A O 1
ATOM 1468 N N . ILE A 1 186 ? 7.416 -10.567 30.096 1.00 35.29 186 ILE A N 1
ATOM 1469 C CA . ILE A 1 186 ? 6.058 -10.548 29.570 1.00 38.67 186 ILE A CA 1
ATOM 1470 C C . ILE A 1 186 ? 6.041 -11.120 28.161 1.00 38.64 186 ILE A C 1
ATOM 1471 O O . ILE A 1 186 ? 6.976 -10.910 27.387 1.00 41.17 186 ILE A O 1
ATOM 1476 N N . GLU A 1 187 ? 4.986 -11.865 27.844 1.00 36.56 187 GLU A N 1
ATOM 1477 C CA . GLU A 1 187 ? 4.836 -12.459 26.523 1.00 35.67 187 GLU A CA 1
ATOM 1478 C C . GLU A 1 187 ? 4.635 -11.349 25.497 1.00 34.31 187 GLU A C 1
ATOM 1479 O O . GLU A 1 187 ? 3.779 -10.477 25.675 1.00 35.01 187 GLU A O 1
ATOM 1485 N N . HIS A 1 188 ? 5.425 -11.377 24.427 1.00 32.66 188 HIS A N 1
ATOM 1486 C CA . HIS A 1 188 ? 5.470 -10.240 23.508 1.00 33.17 188 HIS A CA 1
ATOM 1487 C C . HIS A 1 188 ? 4.112 -9.887 22.903 1.00 33.88 188 HIS A C 1
ATOM 1488 O O . HIS A 1 188 ? 3.825 -8.718 22.657 1.00 33.56 188 HIS A O 1
ATOM 1495 N N . ASN A 1 189 ? 3.269 -10.888 22.679 1.00 34.48 189 ASN A N 1
ATOM 1496 C CA . ASN A 1 189 ? 1.965 -10.630 22.078 1.00 35.85 189 ASN A CA 1
ATOM 1497 C C . ASN A 1 189 ? 1.017 -9.838 22.976 1.00 35.02 189 ASN A C 1
ATOM 1498 O O . ASN A 1 189 ? 0.108 -9.166 22.487 1.00 35.26 189 ASN A O 1
ATOM 1503 N N . LYS A 1 190 ? 1.240 -9.896 24.285 1.00 34.39 190 LYS A N 1
ATOM 1504 C CA . LYS A 1 190 ? 0.387 -9.167 25.220 1.00 35.61 190 LYS A CA 1
ATOM 1505 C C . LYS A 1 190 ? 0.619 -7.653 25.183 1.00 33.83 190 LYS A C 1
ATOM 1506 O O . LYS A 1 190 ? -0.233 -6.882 25.622 1.00 34.89 190 LYS A O 1
ATOM 1512 N N . VAL A 1 191 ? 1.766 -7.227 24.660 1.00 29.84 191 VAL A N 1
ATOM 1513 C CA . VAL A 1 191 ? 2.081 -5.805 24.617 1.00 27.75 191 VAL A CA 1
ATOM 1514 C C . VAL A 1 191 ? 2.226 -5.307 23.185 1.00 25.19 191 VAL A C 1
ATOM 1515 O O . VAL A 1 191 ? 2.803 -4.248 22.940 1.00 24.66 191 VAL A O 1
ATOM 1519 N N . LYS A 1 192 ? 1.669 -6.074 22.253 1.00 26.20 192 LYS A N 1
ATOM 1520 C CA . LYS A 1 192 ? 1.818 -5.821 20.828 1.00 26.17 192 LYS A CA 1
ATOM 1521 C C . LYS A 1 192 ? 0.611 -5.092 20.245 1.00 25.13 192 LYS A C 1
ATOM 1522 O O . LYS A 1 192 ? -0.538 -5.378 20.594 1.00 26.66 192 LYS A O 1
ATOM 1528 N N . HIS A 1 193 ? 0.879 -4.153 19.345 1.00 22.26 193 HIS A N 1
ATOM 1529 C CA . HIS A 1 193 ? -0.176 -3.421 18.654 1.00 22.21 193 HIS A CA 1
ATOM 1530 C C . HIS A 1 193 ? 0.192 -3.306 17.188 1.00 22.89 193 HIS A C 1
ATOM 1531 O O . HIS A 1 193 ? 1.306 -2.909 16.855 1.00 25.69 193 HIS A O 1
ATOM 1538 N N . GLY A 1 194 ? -0.732 -3.657 16.306 1.00 21.23 194 GLY A N 1
ATOM 1539 C CA . GLY A 1 194 ? -0.413 -3.669 14.891 1.00 21.35 194 GLY A CA 1
ATOM 1540 C C . GLY A 1 194 ? -1.264 -2.754 14.038 1.00 21.76 194 GLY A C 1
ATOM 1541 O O . GLY A 1 194 ? -2.457 -2.566 14.290 1.00 23.64 194 GLY A O 1
ATOM 1542 N N . GLY A 1 195 ? -0.645 -2.187 13.012 1.00 20.24 195 GLY A N 1
ATOM 1543 C CA . GLY A 1 195 ? -1.361 -1.373 12.046 1.00 20.26 195 GLY A CA 1
ATOM 1544 C C . GLY A 1 195 ? -1.541 0.080 12.451 1.00 20.08 195 GLY A C 1
ATOM 1545 O O . GLY A 1 195 ? -0.984 0.552 13.448 1.00 21.43 195 GLY A O 1
ATOM 1546 N N . TYR A 1 196 ? -2.330 0.790 11.656 1.00 19.96 196 TYR A N 1
ATOM 1547 C CA . TYR A 1 196 ? -2.644 2.187 11.916 1.00 19.91 196 TYR A CA 1
ATOM 1548 C C . TYR A 1 196 ? -3.602 2.330 13.089 1.00 20.21 196 TYR A C 1
ATOM 1549 O O . TYR A 1 196 ? -4.695 1.762 13.075 1.00 22.52 196 TYR A O 1
ATOM 1558 N N . LYS A 1 197 ? -3.197 3.101 14.095 1.00 22.04 197 LYS A N 1
ATOM 1559 C CA . LYS A 1 197 ? -4.056 3.385 15.240 1.00 22.66 197 LYS A CA 1
ATOM 1560 C C . LYS A 1 197 ? -4.205 4.888 15.405 1.00 23.03 197 LYS A C 1
ATOM 1561 O O . LYS A 1 197 ? -3.234 5.629 15.241 1.00 24.82 197 LYS A O 1
ATOM 1567 N N . GLU A 1 198 ? -5.413 5.342 15.726 1.00 23.08 198 GLU A N 1
ATOM 1568 C CA . GLU A 1 198 ? -5.647 6.766 15.953 1.00 22.72 198 GLU A CA 1
ATOM 1569 C C . GLU A 1 198 ? -5.038 7.172 17.286 1.00 21.34 198 GLU A C 1
ATOM 1570 O O . GLU A 1 198 ? -4.717 6.323 18.128 1.00 22.35 198 GLU A O 1
ATOM 1576 N N . LEU A 1 199 ? -4.894 8.475 17.485 1.00 22.24 199 LEU A N 1
ATOM 1577 C CA . LEU A 1 199 ? -4.297 8.987 18.711 1.00 23.05 199 LEU A CA 1
ATOM 1578 C C . LEU A 1 199 ? -4.961 8.428 19.976 1.00 25.42 199 LEU A C 1
ATOM 1579 O O . LEU A 1 199 ? -4.275 7.980 20.897 1.00 25.08 199 LEU A O 1
ATOM 1584 N N . LYS A 1 200 ? -6.290 8.438 20.020 1.00 25.41 200 LYS A N 1
ATOM 1585 C CA . LYS A 1 200 ? -7.004 8.025 21.232 1.00 27.24 200 LYS A CA 1
ATOM 1586 C C . LYS A 1 200 ? -6.699 6.575 21.624 1.00 27.28 200 LYS A C 1
ATOM 1587 O O . LYS A 1 200 ? -6.687 6.230 22.810 1.00 26.20 200 LYS A O 1
ATOM 1593 N N . TYR A 1 201 ? -6.456 5.724 20.632 1.00 26.21 201 TYR A N 1
ATOM 1594 C CA . TYR A 1 201 ? -6.071 4.342 20.915 1.00 24.07 201 TYR A CA 1
ATOM 1595 C C . TYR A 1 201 ? -4.774 4.311 21.719 1.00 24.30 201 TYR A C 1
ATOM 1596 O O . TYR A 1 201 ? -4.679 3.637 22.747 1.00 24.79 201 TYR A O 1
ATOM 1605 N N . PHE A 1 202 ? -3.771 5.047 21.249 1.00 23.98 202 PHE A N 1
ATOM 1606 C CA . PHE A 1 202 ? -2.492 5.102 21.950 1.00 25.04 202 PHE A CA 1
ATOM 1607 C C . PHE A 1 202 ? -2.554 5.835 23.295 1.00 25.79 202 PHE A C 1
ATOM 1608 O O . PHE A 1 202 ? -1.899 5.421 24.260 1.00 26.80 202 PHE A O 1
ATOM 1616 N N . THR A 1 203 ? -3.321 6.919 23.374 1.00 25.99 203 THR A N 1
ATOM 1617 C CA . THR A 1 203 ? -3.419 7.631 24.647 1.00 28.73 203 THR A CA 1
ATOM 1618 C C . THR A 1 203 ? -4.053 6.734 25.710 1.00 29.63 203 THR A C 1
ATOM 1619 O O . THR A 1 203 ? -3.637 6.748 26.862 1.00 31.17 203 THR A O 1
ATOM 1623 N N A ASN A 1 204 ? -5.046 5.948 25.307 0.50 29.73 204 ASN A N 1
ATOM 1624 N N B ASN A 1 204 ? -5.054 5.952 25.321 0.50 30.03 204 ASN A N 1
ATOM 1625 C CA A ASN A 1 204 ? -5.699 5.009 26.213 0.50 30.74 204 ASN A CA 1
ATOM 1626 C CA B ASN A 1 204 ? -5.680 5.020 26.254 0.50 31.28 204 ASN A CA 1
ATOM 1627 C C A ASN A 1 204 ? -4.720 3.964 26.742 0.50 30.41 204 ASN A C 1
ATOM 1628 C C B ASN A 1 204 ? -4.695 3.971 26.757 0.50 30.66 204 ASN A C 1
ATOM 1629 O O A ASN A 1 204 ? -4.641 3.724 27.948 0.50 31.56 204 ASN A O 1
ATOM 1630 O O B ASN A 1 204 ? -4.585 3.734 27.962 0.50 31.80 204 ASN A O 1
ATOM 1639 N N . VAL A 1 205 ? -3.979 3.347 25.828 1.00 29.46 205 VAL A N 1
ATOM 1640 C CA . VAL A 1 205 ? -2.997 2.323 26.177 1.00 27.07 205 VAL A CA 1
ATOM 1641 C C . VAL A 1 205 ? -1.896 2.904 27.063 1.00 28.05 205 VAL A C 1
ATOM 1642 O O . VAL A 1 205 ? -1.567 2.348 28.114 1.00 27.82 205 VAL A O 1
ATOM 1646 N N . ILE A 1 206 ? -1.338 4.033 26.644 1.00 25.98 206 ILE A N 1
ATOM 1647 C CA . ILE A 1 206 ? -0.193 4.615 27.343 1.00 27.01 206 ILE A CA 1
ATOM 1648 C C . ILE A 1 206 ? -0.571 5.198 28.707 1.00 29.47 206 ILE A C 1
ATOM 1649 O O . ILE A 1 206 ? 0.139 4.993 29.692 1.00 29.69 206 ILE A O 1
ATOM 1654 N N . ASP A 1 207 ? -1.692 5.909 28.772 1.00 30.47 207 ASP A N 1
ATOM 1655 C CA . ASP A 1 207 ? -2.164 6.449 30.048 1.00 32.06 207 ASP A CA 1
ATOM 1656 C C . ASP A 1 207 ? -2.350 5.355 31.094 1.00 33.45 207 ASP A C 1
ATOM 1657 O O . ASP A 1 207 ? -1.927 5.504 32.240 1.00 34.54 207 ASP A O 1
ATOM 1662 N N . LYS A 1 208 ? -2.994 4.261 30.695 1.00 33.22 208 LYS A N 1
ATOM 1663 C CA . LYS A 1 208 ? -3.264 3.149 31.605 1.00 34.02 208 LYS A CA 1
ATOM 1664 C C . LYS A 1 208 ? -1.966 2.527 32.116 1.00 34.81 208 LYS A C 1
ATOM 1665 O O . LYS A 1 208 ? -1.826 2.224 33.303 1.00 36.44 208 LYS A O 1
ATOM 1671 N N . LEU A 1 209 ? -1.013 2.350 31.210 1.00 33.42 209 LEU A N 1
ATOM 1672 C CA . LEU A 1 209 ? 0.269 1.753 31.552 1.00 34.35 209 LEU A CA 1
ATOM 1673 C C . LEU A 1 209 ? 1.074 2.699 32.444 1.00 34.27 209 LEU A C 1
ATOM 1674 O O . LEU A 1 209 ? 1.696 2.274 33.421 1.00 33.30 209 LEU A O 1
ATOM 1679 N N . TYR A 1 210 ? 1.046 3.986 32.107 1.00 33.42 210 TYR A N 1
ATOM 1680 C CA . TYR A 1 210 ? 1.760 4.999 32.877 1.00 34.23 210 TYR A CA 1
ATOM 1681 C C . TYR A 1 210 ? 1.265 5.043 34.323 1.00 35.30 210 TYR A C 1
ATOM 1682 O O . TYR A 1 210 ? 2.059 5.147 35.260 1.00 36.85 210 TYR A O 1
ATOM 1691 N N . GLY A 1 211 ? -0.051 4.965 34.499 1.00 35.32 211 GLY A N 1
ATOM 1692 C CA . GLY A 1 211 ? -0.641 4.930 35.823 1.00 37.84 211 GLY A CA 1
ATOM 1693 C C . GLY A 1 211 ? -0.119 3.768 36.644 1.00 39.88 211 GLY A C 1
ATOM 1694 O O . GLY A 1 211 ? 0.269 3.936 37.804 1.00 40.57 211 GLY A O 1
ATOM 1695 N N . LYS A 1 212 ? -0.114 2.582 36.045 1.00 38.60 212 LYS A N 1
ATOM 1696 C CA . LYS A 1 212 ? 0.417 1.398 36.707 1.00 38.21 212 LYS A CA 1
ATOM 1697 C C . LYS A 1 212 ? 1.902 1.574 36.992 1.00 39.24 212 LYS A C 1
ATOM 1698 O O . LYS A 1 212 ? 2.392 1.152 38.036 1.00 40.71 212 LYS A O 1
ATOM 1704 N N . ALA A 1 213 ? 2.612 2.206 36.061 1.00 40.81 213 ALA A N 1
ATOM 1705 C CA . ALA A 1 213 ? 4.044 2.453 36.219 1.00 42.08 213 ALA A CA 1
ATOM 1706 C C . ALA A 1 213 ? 4.349 3.310 37.443 1.00 42.74 213 ALA A C 1
ATOM 1707 O O . ALA A 1 213 ? 5.175 2.941 38.281 1.00 42.19 213 ALA A O 1
ATOM 1709 N N . ILE A 1 214 ? 3.682 4.456 37.543 1.00 43.45 214 ILE A N 1
ATOM 1710 C CA . ILE A 1 214 ? 3.915 5.379 38.648 1.00 45.69 214 ILE A CA 1
ATOM 1711 C C . ILE A 1 214 ? 3.605 4.741 40.003 1.00 45.99 214 ILE A C 1
ATOM 1712 O O . ILE A 1 214 ? 4.325 4.960 40.982 1.00 46.59 214 ILE A O 1
ATOM 1717 N N . VAL A 1 215 ? 2.540 3.944 40.054 1.00 46.03 215 VAL A N 1
ATOM 1718 C CA . VAL A 1 215 ? 2.181 3.232 41.277 1.00 46.75 215 VAL A CA 1
ATOM 1719 C C . VAL A 1 215 ? 3.308 2.299 41.712 1.00 47.06 215 VAL A C 1
ATOM 1720 O O . VAL A 1 215 ? 3.693 2.276 42.884 1.00 46.08 215 VAL A O 1
ATOM 1724 N N . LYS A 1 216 ? 3.840 1.540 40.759 1.00 47.85 216 LYS A N 1
ATOM 1725 C CA . LYS A 1 216 ? 4.932 0.611 41.029 1.00 49.29 216 LYS A CA 1
ATOM 1726 C C . LYS A 1 216 ? 6.209 1.352 41.418 1.00 52.38 216 LYS A C 1
ATOM 1727 O O . LYS A 1 216 ? 6.948 0.913 42.300 1.00 53.53 216 LYS A O 1
ATOM 1733 N N . LEU A 1 217 ? 6.462 2.481 40.762 1.00 54.14 217 LEU A N 1
ATOM 1734 C CA . LEU A 1 217 ? 7.630 3.300 41.072 1.00 56.26 217 LEU A CA 1
ATOM 1735 C C . LEU A 1 217 ? 7.426 4.079 42.370 1.00 59.67 217 LEU A C 1
ATOM 1736 O O . LEU A 1 217 ? 8.253 4.912 42.738 1.00 61.99 217 LEU A O 1
ATOM 1741 N N . GLU A 1 218 ? 6.322 3.792 43.054 1.00 61.29 218 GLU A N 1
ATOM 1742 C CA . GLU A 1 218 ? 5.956 4.464 44.301 1.00 64.30 218 GLU A CA 1
ATOM 1743 C C . GLU A 1 218 ? 5.429 5.874 44.045 1.00 67.38 218 GLU A C 1
ATOM 1744 O O . GLU A 1 218 ? 6.077 6.696 43.397 1.00 68.39 218 GLU A O 1
#

B-factor: mean 29.85, std 11.63, range [12.59, 75.97]